Protein AF-A0A7V3VWV0-F1 (afdb_monomer)

Foldseek 3Di:
DDDPLRVLLVVCLVPVPPVVSLLVNLVVCVVVVNCLSLLLVLLSVLVDPDDDPVVVVVSVVVNVVSCVVCVCVLLPLVVPFPQWDFDDHSSATAEIERDDDPPDGPLVSVLVSQQPRSRCSQHAYYEYQEPNPNLVSCLPGNNLQNHAYYYYHDDDPDADDPVRAYEDACNLVSVLSRLQHAEYAYSHEDYDVLSSLQRLSLLNHAYDAHEAYDDPDQEDVLLSNLAHLSCLNHAADHYHHHPPDHHFHELVSLLSNLQRPRPPNHAHDAREQYCNELVSLVSNLVSCSLQRHQYYHYANHNYDPNSVVSLVPRPSVVNHVDDHHPND

pLDDT: mean 91.45, std 8.85, range [50.25, 98.88]

Secondary structure (DSSP, 8-state):
---HHHHHHHHHHH-TT-HHHHHHHHHHHHHTT-HHHHHHHHHHHHHSS---HHHHHHHHHHHHHHHHHHHHHHHGGGGGSTTEEEEEETTEEEEEEE---SSPPPHHHHHHHHHH-GGGGG--EEEES--TTHHHHHTT-TTGGG--EEEESPPPSSS--GGGPEE-TTHHHHHHT-TT--EEEEEEESS-HHHHHH-TTGGG--EEEEES---S-SS--HHHHHH-GGGGG--EEEEEPPTTSS--B-HHHHHHHHH-SS-TT--EEEE-SB--HHHHHHHHHHHTGGGT-SEEE-TTS---HHHHHHHHT-GGGGG-SEEE-TT-

Sequence (328 aa):
MLSLRDALESALIEDPDNLATHYAYADYLQEQGDPRGEFIQLQLALEGPQRSEAEKRKLQVRAEELLREHEREWLGTLADIPCLEYRFVRGWLDTLLVRDSADKVPCADLRLALGSAQAARLLRKLVLENDDGLVEALLDSPFLHNLRVFQLGRPMNGFYDPSQVVESPDLVELIAQLPRIEELRLFAADYNATHLFALPNLSSLRVLQIYYWTEYLTEYPLEVLADNPALGNLTHLFLHPPPFIGPGIGLAGVRAIVTSRHLRRLTHLQLHRSDLGDVGCTEIVTSGILKRLQVLDLRYGEITDTGACILADCPDLRRLELLDIERN

Nearest PDB structures (foldseek):
  4k17-assembly2_B  TM=4.707E-01  e=5.504E-02  Mus musculus
  4k17-assembly1_A  TM=3.375E-01  e=5.191E-02  Mus musculus

Radius of gyration: 22.75 Å; Cα contacts (8 Å, |Δi|>4): 645; chains: 1; bounding box: 52×42×73 Å

Mean predicted aligned error: 5.16 Å

Structure (mmCIF, N/CA/C/O backbone):
data_AF-A0A7V3VWV0-F1
#
_entry.id   AF-A0A7V3VWV0-F1
#
loop_
_atom_site.group_PDB
_atom_site.id
_atom_site.type_symbol
_atom_site.label_atom_id
_atom_site.label_alt_id
_atom_site.label_comp_id
_atom_site.label_asym_id
_atom_site.label_entity_id
_atom_site.label_seq_id
_atom_site.pdbx_PDB_ins_code
_atom_site.Cartn_x
_atom_site.Cartn_y
_atom_site.Cartn_z
_atom_site.occupancy
_atom_site.B_iso_or_equiv
_atom_site.auth_seq_id
_atom_site.auth_comp_id
_atom_site.auth_asym_id
_atom_site.auth_atom_id
_atom_site.pdbx_PDB_model_num
ATOM 1 N N . MET A 1 1 ? 1.054 -3.506 39.707 1.00 50.25 1 MET A N 1
ATOM 2 C CA . MET A 1 1 ? 0.431 -4.598 38.930 1.00 50.25 1 MET A CA 1
ATOM 3 C C . MET A 1 1 ? -0.229 -3.944 37.733 1.00 50.25 1 MET A C 1
ATOM 5 O O . MET A 1 1 ? -0.902 -2.947 37.959 1.00 50.25 1 MET A O 1
ATOM 9 N N . LEU A 1 2 ? 0.014 -4.422 36.509 1.00 69.62 2 LEU A N 1
ATOM 10 C CA . LEU A 1 2 ? -0.766 -3.974 35.348 1.00 69.62 2 LEU A CA 1
ATOM 11 C C . LEU A 1 2 ? -2.238 -4.345 35.565 1.00 69.62 2 LEU A C 1
ATOM 13 O O . LEU A 1 2 ? -2.517 -5.398 36.147 1.00 69.62 2 LEU A O 1
ATOM 17 N N . SER A 1 3 ? -3.164 -3.481 35.149 1.00 91.75 3 SER A N 1
ATOM 18 C CA . SER A 1 3 ? -4.589 -3.817 35.181 1.00 91.75 3 SER A CA 1
ATOM 19 C C . SER A 1 3 ? -4.903 -4.902 34.140 1.00 91.75 3 SER A C 1
ATOM 21 O O . SER A 1 3 ? -4.135 -5.108 33.198 1.00 91.75 3 SER A O 1
ATOM 23 N N . LEU A 1 4 ? -6.037 -5.603 34.283 1.00 92.75 4 LEU A N 1
ATOM 24 C CA . LEU A 1 4 ? -6.482 -6.570 33.267 1.00 92.75 4 LEU A CA 1
ATOM 25 C C . LEU A 1 4 ? -6.655 -5.896 31.895 1.00 92.75 4 LEU A C 1
ATOM 27 O O . LEU A 1 4 ? -6.284 -6.479 30.879 1.00 92.75 4 LEU A O 1
ATOM 31 N N . ARG A 1 5 ? -7.136 -4.644 31.882 1.00 92.94 5 ARG A N 1
ATOM 32 C CA . ARG A 1 5 ? -7.216 -3.811 30.679 1.00 92.94 5 ARG A CA 1
ATOM 33 C C . ARG A 1 5 ? -5.854 -3.670 30.011 1.00 92.94 5 ARG A C 1
ATOM 35 O O . ARG A 1 5 ? -5.729 -3.989 28.835 1.00 92.94 5 ARG A O 1
ATOM 42 N N . ASP A 1 6 ? -4.835 -3.256 30.762 1.00 91.00 6 ASP A N 1
ATOM 43 C CA . ASP A 1 6 ? -3.498 -3.047 30.200 1.00 91.00 6 ASP A CA 1
ATOM 44 C C . ASP A 1 6 ? -2.898 -4.354 29.668 1.00 91.00 6 ASP A C 1
ATOM 46 O O . ASP A 1 6 ? -2.201 -4.343 28.656 1.00 91.00 6 ASP A O 1
ATOM 50 N N . ALA A 1 7 ? -3.179 -5.489 30.317 1.00 94.12 7 ALA A N 1
ATOM 51 C CA . ALA A 1 7 ? -2.716 -6.796 29.859 1.00 94.12 7 ALA A CA 1
ATOM 52 C C . ALA A 1 7 ? -3.366 -7.205 28.525 1.00 94.12 7 ALA A C 1
ATOM 54 O O . ALA A 1 7 ? -2.667 -7.663 27.622 1.00 94.12 7 ALA A O 1
ATOM 55 N N . LEU A 1 8 ? -4.680 -6.998 28.379 1.00 94.81 8 LEU A N 1
ATOM 56 C CA . LEU A 1 8 ? -5.408 -7.271 27.136 1.00 94.81 8 LEU A CA 1
ATOM 57 C C . LEU A 1 8 ? -4.972 -6.334 26.005 1.00 94.81 8 LEU A C 1
ATOM 59 O O . LEU A 1 8 ? -4.713 -6.795 24.897 1.00 94.81 8 LEU A O 1
ATOM 63 N N . GLU A 1 9 ? -4.827 -5.037 26.283 1.00 92.81 9 GLU A N 1
ATOM 64 C CA . GLU A 1 9 ? -4.325 -4.070 25.301 1.00 92.81 9 GLU A CA 1
ATOM 65 C C . GLU A 1 9 ? -2.888 -4.394 24.873 1.00 92.81 9 GLU A C 1
ATOM 67 O O . GLU A 1 9 ? -2.577 -4.331 23.687 1.00 92.81 9 GLU A O 1
ATOM 72 N N . SER A 1 10 ? -2.023 -4.810 25.803 1.00 91.81 10 SER A N 1
ATOM 73 C CA . SER A 1 10 ? -0.653 -5.232 25.474 1.00 91.81 10 SER A CA 1
ATOM 74 C C . SER A 1 10 ? -0.640 -6.463 24.562 1.00 91.81 10 SER A C 1
ATOM 76 O O . SER A 1 10 ? 0.100 -6.486 23.581 1.00 91.81 10 SER A O 1
ATOM 78 N N . ALA A 1 11 ? -1.500 -7.451 24.833 1.00 94.19 11 ALA A N 1
ATOM 79 C CA . ALA A 1 11 ? -1.647 -8.633 23.983 1.00 94.19 11 ALA A CA 1
ATOM 80 C C . ALA A 1 11 ? -2.180 -8.285 22.580 1.00 94.19 11 ALA A C 1
ATOM 82 O O . ALA A 1 11 ? -1.746 -8.872 21.590 1.00 94.19 11 ALA A O 1
ATOM 83 N N . LEU A 1 12 ? -3.093 -7.310 22.481 1.00 94.12 12 LEU A N 1
ATOM 84 C CA . LEU A 1 12 ? -3.589 -6.802 21.199 1.00 94.12 12 LEU A CA 1
ATOM 85 C C . LEU A 1 12 ? -2.507 -6.079 20.396 1.00 94.12 12 LEU A C 1
ATOM 87 O O . LEU A 1 12 ? -2.512 -6.164 19.176 1.00 94.12 12 LEU A O 1
ATOM 91 N N . ILE A 1 13 ? -1.597 -5.359 21.051 1.00 90.94 13 ILE A N 1
ATOM 92 C CA . ILE A 1 13 ? -0.477 -4.681 20.383 1.00 90.94 13 ILE A CA 1
ATOM 93 C C . ILE A 1 13 ? 0.532 -5.708 19.849 1.00 90.94 13 ILE A C 1
ATOM 95 O O . ILE A 1 13 ? 1.026 -5.571 18.730 1.00 90.94 13 ILE A O 1
ATOM 99 N N . GLU A 1 14 ? 0.810 -6.761 20.621 1.00 91.38 14 GLU A N 1
ATOM 100 C CA . GLU A 1 14 ? 1.728 -7.835 20.225 1.00 91.38 14 GLU A CA 1
ATOM 101 C C . GLU A 1 14 ? 1.213 -8.618 19.002 1.00 91.38 14 GLU A C 1
ATOM 103 O O . GLU A 1 14 ? 1.945 -8.812 18.019 1.00 91.38 14 GLU A O 1
ATOM 108 N N . ASP A 1 15 ? -0.070 -8.995 19.027 1.00 92.19 15 ASP A N 1
ATOM 109 C CA . ASP A 1 15 ? -0.751 -9.691 17.933 1.00 92.19 15 ASP A CA 1
ATOM 110 C C . ASP A 1 15 ? -2.109 -9.043 17.581 1.00 92.19 15 ASP A C 1
ATOM 112 O O . ASP A 1 15 ? -3.175 -9.514 17.999 1.00 92.19 15 ASP A O 1
ATOM 116 N N . PRO A 1 16 ? -2.097 -7.975 16.757 1.00 91.94 16 PRO A N 1
ATOM 117 C CA . PRO A 1 16 ? -3.305 -7.236 16.385 1.00 91.94 16 PRO A CA 1
ATOM 118 C C . PRO A 1 16 ? -4.308 -8.044 15.558 1.00 91.94 16 PRO A C 1
ATOM 120 O O . PRO A 1 16 ? -5.455 -7.615 15.402 1.00 91.94 16 PRO A O 1
ATOM 123 N N . ASP A 1 17 ? -3.891 -9.176 14.986 1.00 91.88 17 ASP A N 1
ATOM 124 C CA . ASP A 1 17 ? -4.731 -10.050 14.167 1.00 91.88 17 ASP A CA 1
ATOM 125 C C . ASP A 1 17 ? -5.419 -11.157 14.983 1.00 91.88 17 ASP A C 1
ATOM 127 O O . ASP A 1 17 ? -6.319 -11.825 14.464 1.00 91.88 17 ASP A O 1
ATOM 131 N N . ASN A 1 18 ? -5.085 -11.308 16.270 1.00 94.94 18 ASN A N 1
ATOM 132 C CA . ASN A 1 18 ? -5.683 -12.309 17.147 1.00 94.94 18 ASN A CA 1
ATOM 133 C C . ASN A 1 18 ? -7.140 -11.982 17.503 1.00 94.94 18 ASN A C 1
ATOM 135 O O . ASN A 1 18 ? -7.435 -11.272 18.467 1.00 94.94 18 ASN A O 1
ATOM 139 N N . LEU A 1 19 ? -8.074 -12.557 16.742 1.00 95.19 19 LEU A N 1
ATOM 140 C CA . LEU A 1 19 ? -9.511 -12.376 16.959 1.00 95.19 19 LEU A CA 1
ATOM 141 C C . LEU A 1 19 ? -9.958 -12.764 18.372 1.00 95.19 19 LEU A C 1
ATOM 143 O O . LEU A 1 19 ? -10.827 -12.099 18.927 1.00 95.19 19 LEU A O 1
ATOM 147 N N . ALA A 1 20 ? -9.375 -13.810 18.967 1.00 95.94 20 ALA A N 1
ATOM 148 C CA . ALA A 1 20 ? -9.757 -14.252 20.305 1.00 95.94 20 ALA A CA 1
ATOM 149 C C . ALA A 1 20 ? -9.431 -13.186 21.360 1.00 95.94 20 ALA A C 1
ATOM 151 O O . ALA A 1 20 ? -10.249 -12.941 22.244 1.00 95.94 20 ALA A O 1
ATOM 152 N N . THR A 1 21 ? -8.291 -12.501 21.230 1.00 96.75 21 THR A N 1
ATOM 153 C CA . THR A 1 21 ? -7.930 -11.380 22.109 1.00 96.75 21 THR A CA 1
ATOM 154 C C . THR A 1 21 ? -8.890 -10.202 21.937 1.00 96.75 21 THR A C 1
ATOM 156 O O . THR A 1 21 ? -9.293 -9.602 22.932 1.00 96.75 21 THR A O 1
ATOM 159 N N . HIS A 1 22 ? -9.317 -9.897 20.704 1.00 96.88 22 HIS A N 1
ATOM 160 C CA . HIS A 1 22 ? -10.324 -8.853 20.458 1.00 96.88 22 HIS A CA 1
ATOM 161 C C . HIS A 1 22 ? -11.672 -9.194 21.103 1.00 96.88 22 HIS A C 1
ATOM 163 O O . HIS A 1 22 ? -12.254 -8.329 21.752 1.00 96.88 22 HIS A O 1
ATOM 169 N N . TYR A 1 23 ? -12.139 -10.444 20.992 1.00 97.31 23 TYR A N 1
ATOM 170 C CA . TYR A 1 23 ? -13.353 -10.905 21.680 1.00 97.31 23 TYR A CA 1
ATOM 171 C C . TYR A 1 23 ? -13.225 -10.782 23.205 1.00 97.31 23 TYR A C 1
ATOM 173 O O . TYR A 1 23 ? -14.093 -10.191 23.840 1.00 97.31 23 TYR A O 1
ATOM 181 N N . ALA A 1 24 ? -12.117 -11.255 23.787 1.00 97.75 24 ALA A N 1
ATOM 182 C CA . ALA A 1 24 ? -11.891 -11.170 25.233 1.00 97.75 24 ALA A CA 1
ATOM 183 C C . ALA A 1 24 ? -11.842 -9.715 25.736 1.00 97.75 24 ALA A C 1
ATOM 185 O O . ALA A 1 24 ? -12.380 -9.404 26.798 1.00 97.75 24 ALA A O 1
ATOM 186 N N . TYR A 1 25 ? -11.217 -8.814 24.973 1.00 97.44 25 TYR A N 1
ATOM 187 C CA . TYR A 1 25 ? -11.195 -7.389 25.296 1.00 97.44 25 TYR A CA 1
ATOM 188 C C . TYR A 1 25 ? -12.587 -6.760 25.204 1.00 97.44 25 TYR A C 1
ATOM 190 O O . TYR A 1 25 ? -12.966 -5.984 26.078 1.00 97.44 25 TYR A O 1
ATOM 198 N N . ALA A 1 26 ? -13.371 -7.132 24.192 1.00 97.75 26 ALA A N 1
ATOM 199 C CA . ALA A 1 26 ? -14.732 -6.646 24.030 1.00 97.75 26 ALA A CA 1
ATOM 200 C C . ALA A 1 26 ? -15.650 -7.074 25.186 1.00 97.75 26 ALA A C 1
ATOM 202 O O . ALA A 1 26 ? -16.375 -6.238 25.724 1.00 97.75 26 ALA A O 1
ATOM 203 N N . ASP A 1 27 ? -15.574 -8.343 25.597 1.00 98.06 27 ASP A N 1
ATOM 204 C CA . ASP A 1 27 ? -16.343 -8.881 26.725 1.00 98.06 27 ASP A CA 1
ATOM 205 C C . ASP A 1 27 ? -15.973 -8.169 28.029 1.00 98.06 27 ASP A C 1
ATOM 207 O O . ASP A 1 27 ? -16.849 -7.692 28.751 1.00 98.06 27 ASP A O 1
ATOM 211 N N . TYR A 1 28 ? -14.671 -7.996 28.282 1.00 97.69 28 TYR A N 1
ATOM 212 C CA . TYR A 1 28 ? -14.185 -7.242 29.434 1.00 97.69 28 TYR A CA 1
ATOM 213 C C . TYR A 1 28 ? -14.738 -5.809 29.463 1.00 97.69 28 TYR A C 1
ATOM 215 O O . TYR A 1 28 ? -15.222 -5.358 30.500 1.00 97.69 28 TYR A O 1
ATOM 223 N N . LEU A 1 29 ? -14.702 -5.088 28.337 1.00 97.00 29 LEU A N 1
ATOM 224 C CA . LEU A 1 29 ? -15.228 -3.723 28.258 1.00 97.00 29 LEU A CA 1
ATOM 225 C C . LEU A 1 29 ? -16.739 -3.670 28.528 1.00 97.00 29 LEU A C 1
ATOM 227 O O . LEU A 1 29 ? -17.186 -2.798 29.273 1.00 97.00 29 LEU A O 1
ATOM 231 N N . GLN A 1 30 ? -17.516 -4.628 28.012 1.00 96.62 30 GLN A N 1
ATOM 232 C CA . GLN A 1 30 ? -18.953 -4.706 28.300 1.00 96.62 30 GLN A CA 1
ATOM 233 C C . GLN A 1 30 ? -19.239 -4.961 29.783 1.00 96.62 30 GLN A C 1
ATOM 235 O O . GLN A 1 30 ? -20.138 -4.334 30.341 1.00 96.62 30 GLN A O 1
ATOM 240 N N . GLU A 1 31 ? -18.460 -5.820 30.448 1.00 96.94 31 GLU A N 1
ATOM 241 C CA . GLU A 1 31 ? -18.577 -6.044 31.896 1.00 96.94 31 GLU A CA 1
ATOM 242 C C . GLU A 1 31 ? -18.297 -4.772 32.711 1.00 96.94 31 GLU A C 1
ATOM 244 O O . GLU A 1 31 ? -18.873 -4.587 33.784 1.00 96.94 31 GLU A O 1
ATOM 249 N N . GLN A 1 32 ? -17.442 -3.878 32.201 1.00 96.44 32 GLN A N 1
ATOM 250 C CA . GLN A 1 32 ? -17.182 -2.565 32.803 1.00 96.44 32 GLN A CA 1
ATOM 251 C C . GLN A 1 32 ? -18.212 -1.492 32.404 1.00 96.44 32 GLN A C 1
ATOM 253 O O . GLN A 1 32 ? -18.132 -0.364 32.890 1.00 96.44 32 GLN A O 1
ATOM 258 N N . GLY A 1 33 ? -19.177 -1.820 31.539 1.00 96.25 33 GLY A N 1
ATOM 259 C CA . GLY A 1 33 ? -20.153 -0.869 31.005 1.00 96.25 33 GLY A CA 1
ATOM 260 C C . GLY A 1 33 ? -19.582 0.100 29.965 1.00 96.25 33 GLY A C 1
ATOM 261 O O . GLY A 1 33 ? -20.196 1.135 29.713 1.00 96.25 33 GLY A O 1
ATOM 262 N N . ASP A 1 34 ? -18.425 -0.208 29.372 1.00 96.56 34 ASP A N 1
ATOM 263 C CA . ASP A 1 34 ? -17.818 0.592 28.308 1.00 96.56 34 ASP A CA 1
ATOM 264 C C . ASP A 1 34 ? -18.464 0.236 26.946 1.00 96.56 34 ASP A C 1
ATOM 266 O O . ASP A 1 34 ? -18.366 -0.914 26.489 1.00 96.56 34 ASP A O 1
ATOM 270 N N . PRO A 1 35 ? -19.112 1.200 26.261 1.00 97.38 35 PRO A N 1
ATOM 271 C CA . PRO A 1 35 ? -19.817 0.973 24.996 1.00 97.38 35 PRO A CA 1
ATOM 272 C C . PRO A 1 35 ? -18.893 0.519 23.859 1.00 97.38 35 PRO A C 1
ATOM 274 O O . PRO A 1 35 ? -19.351 -0.100 22.892 1.00 97.38 35 PRO A O 1
ATOM 277 N N . ARG A 1 36 ? -17.578 0.750 23.973 1.00 96.56 36 ARG A N 1
ATOM 278 C CA . ARG A 1 36 ? -16.591 0.261 23.007 1.00 96.56 36 ARG A CA 1
ATOM 279 C C . ARG A 1 36 ? -16.577 -1.268 22.943 1.00 96.56 36 ARG A C 1
ATOM 281 O O . ARG A 1 36 ? -16.307 -1.820 21.881 1.00 96.56 36 ARG A O 1
ATOM 288 N N . GLY A 1 37 ? -16.939 -1.963 24.024 1.00 97.50 37 GLY A N 1
ATOM 289 C CA . GLY A 1 37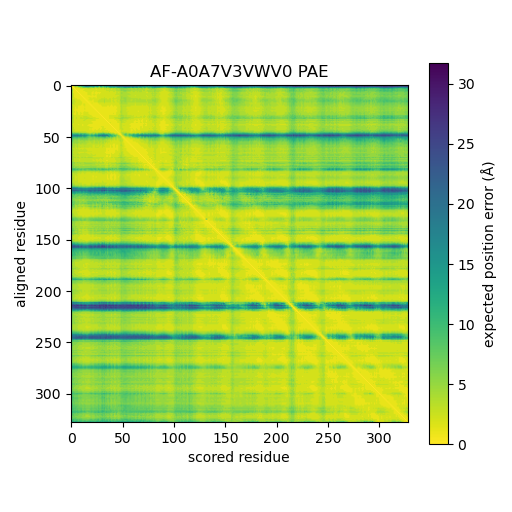 ? -17.085 -3.420 24.022 1.00 97.50 37 GLY A CA 1
ATOM 290 C C . GLY A 1 37 ? -18.204 -3.920 23.099 1.00 97.50 37 GLY A C 1
ATOM 291 O O . GLY A 1 37 ? -18.016 -4.895 22.370 1.00 97.50 37 GLY A O 1
ATOM 292 N N . GLU A 1 38 ? -19.362 -3.248 23.066 1.00 98.12 38 GLU A N 1
ATOM 293 C CA . GLU A 1 38 ? -20.433 -3.554 22.098 1.00 98.12 38 GLU A CA 1
ATOM 294 C C . GLU A 1 38 ? -19.949 -3.270 20.671 1.00 98.12 38 GLU A C 1
ATOM 296 O O . GLU A 1 38 ? -20.092 -4.105 19.776 1.00 98.12 38 GLU A O 1
ATOM 301 N N . PHE A 1 39 ? -19.297 -2.124 20.474 1.00 98.12 39 PHE A N 1
ATOM 302 C CA . PHE A 1 39 ? -18.780 -1.709 19.175 1.00 98.12 39 PHE A CA 1
ATOM 303 C C . PHE A 1 39 ? -17.787 -2.720 18.575 1.00 98.12 39 PHE A C 1
ATOM 305 O O . PHE A 1 39 ? -17.911 -3.083 17.403 1.00 98.12 39 PHE A O 1
ATOM 312 N N . ILE A 1 40 ? -16.853 -3.245 19.377 1.00 97.25 40 ILE A N 1
ATOM 313 C CA . ILE A 1 40 ? -15.903 -4.278 18.937 1.00 97.25 40 ILE A CA 1
ATOM 314 C C . ILE A 1 40 ? -16.640 -5.556 18.520 1.00 97.25 40 ILE A C 1
ATOM 316 O O . ILE A 1 40 ? -16.385 -6.070 17.430 1.00 97.25 40 ILE A O 1
ATOM 320 N N . GLN A 1 41 ? -17.575 -6.050 19.341 1.00 97.06 41 GLN A N 1
ATOM 321 C CA . GLN A 1 41 ? -18.359 -7.254 19.032 1.00 97.06 41 GLN A CA 1
ATOM 322 C C . GLN A 1 41 ? -19.144 -7.107 17.720 1.00 97.06 41 GLN A C 1
ATOM 324 O O . GLN A 1 41 ? -19.170 -8.032 16.907 1.00 97.06 41 GLN A O 1
ATOM 329 N N . LEU A 1 42 ? -19.748 -5.939 17.471 1.00 96.88 42 LEU A N 1
ATOM 330 C CA . LEU A 1 42 ? -20.470 -5.659 16.224 1.00 96.88 42 LEU A CA 1
ATOM 331 C C . LEU A 1 42 ? -19.541 -5.699 15.005 1.00 96.88 42 LEU A C 1
ATOM 333 O O . LEU A 1 42 ? -19.899 -6.277 13.978 1.00 96.88 42 LEU A O 1
ATOM 337 N N . GLN A 1 43 ? -18.343 -5.123 15.111 1.00 96.06 43 GLN A N 1
ATOM 338 C CA . GLN A 1 43 ? -17.369 -5.131 14.018 1.00 96.06 43 GLN A CA 1
ATOM 339 C C . GLN A 1 43 ? -16.790 -6.532 13.767 1.00 96.06 43 GLN A C 1
ATOM 341 O O . GLN A 1 43 ? -16.732 -6.963 12.617 1.00 96.06 43 GLN A O 1
ATOM 346 N N . LEU A 1 44 ? -16.466 -7.290 14.819 1.00 95.38 44 LEU A N 1
ATOM 347 C CA . LEU A 1 44 ? -16.058 -8.697 14.701 1.00 95.38 44 LEU A CA 1
ATOM 348 C C . LEU A 1 44 ? -17.171 -9.561 14.094 1.00 95.38 44 LEU A C 1
ATOM 350 O O . LEU A 1 44 ? -16.918 -10.423 13.250 1.00 95.38 44 LEU A O 1
ATOM 354 N N . ALA A 1 45 ? -18.424 -9.299 14.471 1.00 93.56 45 ALA A N 1
ATOM 355 C CA . ALA A 1 45 ? -19.574 -9.930 13.853 1.00 93.56 45 ALA A CA 1
ATOM 356 C C . ALA A 1 45 ? -19.630 -9.606 12.353 1.00 93.56 45 ALA A C 1
ATOM 358 O O . ALA A 1 45 ? -19.780 -10.524 11.557 1.00 93.56 45 ALA A O 1
ATOM 359 N N . LEU A 1 46 ? -19.450 -8.356 11.929 1.00 92.75 46 LEU A N 1
ATOM 360 C CA . LEU A 1 46 ? -19.447 -7.994 10.504 1.00 92.75 46 LEU A CA 1
ATOM 361 C C . LEU A 1 46 ? -18.352 -8.704 9.682 1.00 92.75 46 LEU A C 1
ATOM 363 O O . LEU A 1 46 ? -18.565 -8.952 8.495 1.00 92.75 46 LEU A O 1
ATOM 367 N N . GLU A 1 47 ? -17.225 -9.071 10.298 1.00 90.44 47 GLU A N 1
ATOM 368 C CA . GLU A 1 47 ? -16.135 -9.829 9.659 1.00 90.44 47 GLU A CA 1
ATOM 369 C C . GLU A 1 47 ? -16.412 -11.342 9.546 1.00 90.44 47 GLU A C 1
ATOM 371 O O . GLU A 1 47 ? -15.834 -12.024 8.697 1.00 90.44 47 GLU A O 1
ATOM 376 N N . GLY A 1 48 ? -17.291 -11.890 10.391 1.00 82.44 48 GLY A N 1
ATOM 377 C CA . GLY A 1 48 ? -17.581 -13.325 10.439 1.00 82.44 48 GLY A CA 1
ATOM 378 C C . GLY A 1 48 ? -18.351 -13.855 9.213 1.00 82.44 48 GLY A C 1
ATOM 379 O O . GLY A 1 48 ? -19.165 -13.137 8.624 1.00 82.44 48 GLY A O 1
ATOM 380 N N . PRO A 1 49 ? -18.159 -15.133 8.829 1.00 79.56 49 PRO A N 1
ATOM 381 C CA . PRO A 1 49 ? -18.838 -15.721 7.678 1.00 79.56 49 PRO A CA 1
ATOM 382 C C . PRO A 1 49 ? -20.358 -15.854 7.896 1.00 79.56 49 PRO A C 1
ATOM 384 O O . PRO A 1 49 ? -20.829 -16.009 9.017 1.00 79.56 49 PRO A O 1
ATOM 387 N N . GLN A 1 50 ? -21.112 -15.859 6.789 1.00 66.50 50 GLN A N 1
ATOM 388 C CA . GLN A 1 50 ? -22.542 -16.204 6.713 1.00 66.50 50 GLN A CA 1
ATOM 389 C C . GLN A 1 50 ? -23.503 -15.370 7.580 1.00 66.50 50 GLN A C 1
ATOM 391 O O . GLN A 1 50 ? -24.096 -15.859 8.538 1.00 66.50 50 GLN A O 1
ATOM 396 N N . ARG A 1 51 ? -23.758 -14.125 7.168 1.00 81.81 51 ARG A N 1
ATOM 397 C CA . ARG A 1 51 ? -24.941 -13.365 7.603 1.00 81.81 51 ARG A CA 1
ATOM 398 C C . ARG A 1 51 ? -25.743 -12.893 6.409 1.00 81.81 51 ARG A C 1
ATOM 400 O O . ARG A 1 51 ? -25.171 -12.578 5.362 1.00 81.81 51 ARG A O 1
ATOM 407 N N . SER A 1 52 ? -27.056 -12.822 6.579 1.00 87.88 52 SER A N 1
ATOM 408 C CA . SER A 1 52 ? -27.923 -12.190 5.592 1.00 87.88 52 SER A CA 1
ATOM 409 C C . SER A 1 52 ? -27.586 -10.700 5.466 1.00 87.88 52 SER A C 1
ATOM 411 O O . SER A 1 52 ? -27.156 -10.054 6.425 1.00 87.88 52 SER A O 1
ATOM 413 N N . GLU A 1 53 ? -27.818 -10.117 4.291 1.00 88.75 53 GLU A N 1
ATOM 414 C CA . GLU A 1 53 ? -27.606 -8.678 4.070 1.00 88.75 53 GLU A CA 1
ATOM 415 C C . GLU A 1 53 ? -28.446 -7.806 5.020 1.00 88.75 53 GLU A C 1
ATOM 417 O O . GLU A 1 53 ? -28.027 -6.719 5.412 1.00 88.75 53 GLU A O 1
ATOM 422 N N . ALA A 1 54 ? -29.613 -8.297 5.449 1.00 91.25 54 ALA A N 1
ATOM 423 C CA . ALA A 1 54 ? -30.448 -7.620 6.435 1.00 91.25 54 ALA A CA 1
ATOM 424 C C . ALA A 1 54 ? -29.789 -7.574 7.826 1.00 91.25 54 ALA A C 1
ATOM 426 O O . ALA A 1 54 ? -29.841 -6.542 8.492 1.00 91.25 54 ALA A O 1
ATOM 427 N N . GLU A 1 55 ? -29.152 -8.662 8.266 1.00 91.81 55 GLU A N 1
ATOM 428 C CA . GLU A 1 55 ? -28.425 -8.699 9.542 1.00 91.81 55 GLU A CA 1
ATOM 429 C C . GLU A 1 55 ? -27.177 -7.823 9.505 1.00 91.81 55 GLU A C 1
ATOM 431 O O . GLU A 1 55 ? -26.957 -7.057 10.439 1.00 91.81 55 GLU A O 1
ATOM 436 N N . LYS A 1 56 ? -26.403 -7.865 8.411 1.00 92.56 56 LYS A N 1
ATOM 437 C CA . LYS A 1 56 ? -25.238 -6.983 8.238 1.00 92.56 56 LYS A CA 1
ATOM 438 C C . LYS A 1 56 ? -25.631 -5.513 8.342 1.00 92.56 56 LYS A C 1
ATOM 440 O O . LYS A 1 56 ? -25.008 -4.774 9.094 1.00 92.56 56 LYS A O 1
ATOM 445 N N . ARG A 1 57 ? -26.710 -5.104 7.662 1.00 94.00 57 ARG A N 1
ATOM 446 C CA . ARG A 1 57 ? -27.230 -3.730 7.750 1.00 94.00 57 ARG A CA 1
ATOM 447 C C . ARG A 1 57 ? -27.610 -3.346 9.177 1.00 94.00 57 ARG A C 1
ATOM 449 O O . ARG A 1 57 ? -27.282 -2.247 9.596 1.00 94.00 57 ARG A O 1
ATOM 456 N N . LYS A 1 58 ? -28.261 -4.234 9.936 1.00 95.38 58 LYS A N 1
ATOM 457 C CA . LYS A 1 58 ? -28.606 -3.962 11.344 1.00 95.38 58 LYS A CA 1
ATOM 458 C C . LYS A 1 58 ? -27.365 -3.762 12.215 1.00 95.38 58 LYS A C 1
ATOM 460 O O . LYS A 1 58 ? -27.318 -2.801 12.974 1.00 95.38 58 LYS A O 1
ATOM 465 N N . LEU A 1 59 ? -26.374 -4.648 12.089 1.00 95.25 59 LEU A N 1
ATOM 466 C CA . LEU A 1 59 ? -25.111 -4.543 12.827 1.00 95.25 59 LEU A CA 1
ATOM 467 C C . LEU A 1 59 ? -24.365 -3.253 12.469 1.00 95.25 59 LEU A C 1
ATOM 469 O O . LEU A 1 59 ? -23.862 -2.570 13.354 1.00 95.25 59 LEU A O 1
ATOM 473 N N . GLN A 1 60 ? -24.335 -2.908 11.180 1.00 95.19 60 GLN A N 1
ATOM 474 C CA . GLN A 1 60 ? -23.676 -1.706 10.689 1.00 95.19 60 GLN A CA 1
ATOM 475 C C . GLN A 1 60 ? -24.354 -0.429 11.192 1.00 95.19 60 GLN A C 1
ATOM 477 O O . GLN A 1 60 ? -23.665 0.434 11.722 1.00 95.19 60 GLN A O 1
ATOM 482 N N . VAL A 1 61 ? -25.687 -0.342 11.116 1.00 97.31 61 VAL A N 1
ATOM 483 C CA . VAL A 1 61 ? -26.441 0.801 11.660 1.00 97.31 61 VAL A CA 1
ATOM 484 C C . VAL A 1 61 ? -26.149 0.977 13.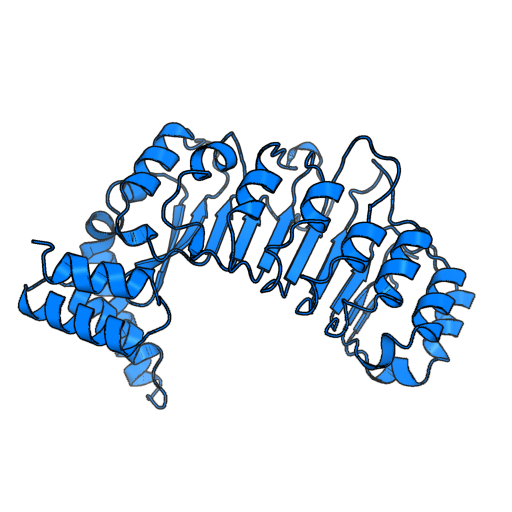149 1.00 97.31 61 VAL A C 1
ATOM 486 O O . VAL A 1 61 ? -25.844 2.083 13.581 1.00 97.31 61 VAL A O 1
ATOM 489 N N . ARG A 1 62 ? -26.160 -0.110 13.932 1.00 97.56 62 ARG A N 1
ATOM 490 C CA . ARG A 1 62 ? -25.857 -0.031 15.366 1.00 97.56 62 ARG A CA 1
ATOM 491 C C . ARG A 1 62 ? -24.412 0.407 15.640 1.00 97.56 62 ARG A C 1
ATOM 493 O O . ARG A 1 62 ? -24.173 1.190 16.553 1.00 97.56 62 ARG A O 1
ATOM 500 N N . ALA A 1 63 ? -23.449 -0.072 14.853 1.00 97.06 63 ALA A N 1
ATOM 501 C CA . ALA A 1 63 ? -22.053 0.339 14.980 1.00 97.06 63 ALA A CA 1
ATOM 502 C C . ALA A 1 63 ? -21.855 1.824 14.620 1.00 97.06 63 ALA A C 1
ATOM 504 O O . ALA A 1 63 ? -21.107 2.519 15.301 1.00 97.06 63 ALA A O 1
ATOM 505 N N . GLU A 1 64 ? -22.541 2.320 13.588 1.00 96.69 64 GLU A N 1
ATOM 506 C CA . GLU A 1 64 ? -22.532 3.734 13.189 1.00 96.69 64 GLU A CA 1
ATOM 507 C C . GLU A 1 64 ? -23.193 4.633 14.246 1.00 96.69 64 GLU A C 1
ATOM 509 O O . GLU A 1 64 ? -22.702 5.729 14.516 1.00 96.69 64 GLU A O 1
ATOM 514 N N . GLU A 1 65 ? -24.271 4.170 14.888 1.00 97.88 65 GLU A N 1
ATOM 515 C CA . GLU A 1 65 ? -24.888 4.856 16.028 1.00 97.88 65 GLU A CA 1
ATOM 516 C C . GLU A 1 65 ? -23.911 5.004 17.198 1.00 97.88 65 GLU A C 1
ATOM 518 O O . GLU A 1 65 ? -23.709 6.124 17.664 1.00 97.88 65 GLU A O 1
ATOM 523 N N . LEU A 1 66 ? -23.272 3.905 17.619 1.00 97.81 66 LEU A N 1
ATOM 524 C CA . LEU A 1 66 ? -22.281 3.915 18.699 1.00 97.81 66 LEU A CA 1
ATOM 525 C C . LEU A 1 66 ? -21.089 4.814 18.372 1.00 97.81 66 LEU A C 1
ATOM 527 O O . LEU A 1 66 ? -20.651 5.581 19.225 1.00 97.81 66 LEU A O 1
ATOM 531 N N . LEU A 1 67 ? -20.579 4.745 17.137 1.00 96.19 67 LEU A N 1
ATOM 532 C CA . LEU A 1 67 ? -19.488 5.612 16.711 1.00 96.19 67 LEU A CA 1
ATOM 533 C C . LEU A 1 67 ? -19.910 7.077 16.817 1.00 96.19 67 LEU A C 1
ATOM 535 O O . LEU A 1 67 ? -19.255 7.834 17.511 1.00 96.19 67 LEU A O 1
ATOM 539 N N . ARG A 1 68 ? -21.049 7.470 16.243 1.00 96.56 68 ARG A N 1
ATOM 540 C CA . ARG A 1 68 ? -21.540 8.857 16.310 1.00 96.56 68 ARG A CA 1
ATOM 541 C C . ARG A 1 68 ? -21.724 9.370 17.745 1.00 96.56 68 ARG A C 1
ATOM 543 O O . ARG A 1 68 ? -21.576 10.565 17.983 1.00 96.56 68 ARG A O 1
ATOM 550 N N . GLU A 1 69 ? -22.080 8.497 18.684 1.00 97.50 69 GLU A N 1
ATOM 551 C CA . GLU A 1 69 ? -22.264 8.852 20.096 1.00 97.50 69 GLU A CA 1
ATOM 552 C C . GLU A 1 69 ? -20.933 9.005 20.853 1.00 97.50 69 GLU A C 1
ATOM 554 O O . GLU A 1 69 ? -20.816 9.902 21.690 1.00 97.50 69 GLU A O 1
ATOM 559 N N . HIS A 1 70 ? -19.927 8.182 20.542 1.00 96.06 70 HIS A N 1
ATOM 560 C CA . HIS A 1 70 ? -18.688 8.065 21.327 1.00 96.06 70 HIS A CA 1
ATOM 561 C C . HIS A 1 70 ? -17.403 8.467 20.585 1.00 96.06 70 HIS A C 1
ATOM 563 O O . HIS A 1 70 ? -16.317 8.434 21.156 1.00 96.06 70 HIS A O 1
ATOM 569 N N . GLU A 1 71 ? -17.495 8.887 19.327 1.00 93.25 71 GLU A N 1
ATOM 570 C CA . GLU A 1 71 ? -16.364 9.201 18.447 1.00 93.25 71 GLU A CA 1
ATOM 571 C C . GLU A 1 71 ? -15.374 10.182 19.074 1.00 93.25 71 GLU A C 1
ATOM 573 O O . GLU A 1 71 ? -14.175 9.909 19.119 1.00 93.25 71 GLU A O 1
ATOM 578 N N . ARG A 1 72 ? -15.871 11.296 19.623 1.00 93.06 72 ARG A N 1
ATOM 579 C CA . ARG A 1 72 ? -15.021 12.312 20.260 1.00 93.06 72 ARG A CA 1
ATOM 580 C C . ARG A 1 72 ? -14.268 11.758 21.474 1.00 93.06 72 ARG A C 1
ATOM 582 O O . ARG A 1 72 ? -13.122 12.129 21.701 1.00 93.06 72 ARG A O 1
ATOM 589 N N . GLU A 1 73 ? -14.896 10.870 22.241 1.00 93.06 73 GLU A N 1
ATOM 590 C CA . GLU A 1 73 ? -14.273 10.208 23.390 1.00 93.06 73 GLU A CA 1
ATOM 591 C C . GLU A 1 73 ? -13.198 9.212 22.938 1.00 93.06 73 GLU A C 1
ATOM 593 O O . GLU A 1 73 ? -12.082 9.227 23.457 1.00 93.06 73 GLU A O 1
ATOM 598 N N . TRP A 1 74 ? -13.503 8.376 21.943 1.00 93.19 74 TRP A N 1
ATOM 599 C CA . TRP A 1 74 ? -12.586 7.340 21.464 1.00 93.19 74 TRP A CA 1
ATOM 600 C C . TRP A 1 74 ? -11.389 7.897 20.695 1.00 93.19 74 TRP A C 1
ATOM 602 O O . TRP A 1 74 ? -10.284 7.371 20.826 1.00 93.19 74 TRP A O 1
ATOM 612 N N . LEU A 1 75 ? -11.578 8.959 19.911 1.00 90.81 75 LEU A N 1
ATOM 613 C CA . LEU A 1 75 ? -10.482 9.672 19.250 1.00 90.81 75 LEU A CA 1
ATOM 614 C C . LEU A 1 75 ? -9.637 10.479 20.240 1.00 90.81 75 LEU A C 1
ATOM 616 O O . LEU A 1 75 ? -8.446 10.694 20.001 1.00 90.81 75 LEU A O 1
ATOM 620 N N . GLY A 1 76 ? -10.240 10.935 21.340 1.00 89.81 76 GLY A N 1
ATOM 621 C CA . GLY A 1 76 ? -9.594 11.823 22.296 1.00 89.81 76 GLY A CA 1
ATOM 622 C C . GLY A 1 76 ? -9.122 13.111 21.621 1.00 89.81 76 GLY A C 1
ATOM 623 O O . GLY A 1 76 ? -9.884 13.790 20.939 1.00 89.81 76 GLY A O 1
ATOM 624 N N . THR A 1 77 ? -7.841 13.431 21.784 1.00 88.00 77 THR A N 1
ATOM 625 C CA . THR A 1 77 ? -7.186 14.624 21.219 1.00 88.00 77 THR A CA 1
ATOM 626 C C . THR A 1 77 ? -7.216 14.677 19.691 1.00 88.00 77 THR A C 1
ATOM 628 O O . THR A 1 77 ? -7.196 15.767 19.125 1.00 88.00 77 THR A O 1
ATOM 631 N N . LEU A 1 78 ? -7.327 13.532 19.004 1.00 88.56 78 LEU A N 1
ATOM 632 C CA . LEU A 1 78 ? -7.465 13.505 17.544 1.00 88.56 78 LEU A CA 1
ATOM 633 C C . LEU A 1 78 ? -8.790 14.110 17.066 1.00 88.56 78 LEU A C 1
ATOM 635 O O . LEU A 1 78 ? -8.856 14.576 15.935 1.00 88.56 78 LEU A O 1
ATOM 639 N N . ALA A 1 79 ? -9.830 14.148 17.906 1.00 89.88 79 ALA A N 1
ATOM 640 C CA . ALA A 1 79 ? -11.125 14.719 17.529 1.00 89.88 79 ALA A CA 1
ATOM 641 C C . ALA A 1 79 ? -11.073 16.235 17.276 1.00 89.88 79 ALA A C 1
ATOM 643 O O . ALA A 1 79 ? -12.002 16.788 16.690 1.00 89.88 79 ALA A O 1
ATOM 644 N N . ASP A 1 80 ? -10.019 16.904 17.750 1.00 86.69 80 ASP A N 1
ATOM 645 C CA . ASP A 1 80 ? -9.828 18.348 17.605 1.00 86.69 80 ASP A CA 1
ATOM 646 C C . ASP A 1 80 ? -8.932 18.709 16.410 1.00 86.69 80 ASP A C 1
ATOM 648 O O . ASP A 1 80 ? -8.792 19.886 16.078 1.00 86.69 80 ASP A O 1
ATOM 652 N N . ILE A 1 81 ? -8.343 17.713 15.742 1.00 84.19 81 ILE A N 1
ATOM 653 C CA . ILE A 1 81 ? -7.498 17.933 14.573 1.00 84.19 81 ILE A CA 1
ATOM 654 C C . ILE A 1 81 ? -8.392 18.052 13.325 1.00 84.19 81 ILE A C 1
ATOM 656 O O . ILE A 1 81 ? -9.127 17.112 13.002 1.00 84.19 81 ILE A O 1
ATOM 660 N N . PRO A 1 82 ? -8.357 19.187 12.602 1.00 81.44 82 PRO A N 1
ATOM 661 C CA . PRO A 1 82 ? -9.168 19.371 11.406 1.00 81.44 82 PRO A CA 1
ATOM 662 C C . PRO A 1 82 ? -8.707 18.449 10.271 1.00 81.44 82 PRO A C 1
ATOM 664 O O . PRO A 1 82 ? -7.562 18.004 10.227 1.00 81.44 82 PRO A O 1
ATOM 667 N N . CYS A 1 83 ? -9.607 18.195 9.317 1.00 80.81 83 CYS A N 1
ATOM 668 C CA . CYS A 1 83 ? -9.296 17.488 8.066 1.00 80.81 83 CYS A CA 1
ATOM 669 C C . CYS A 1 83 ? -8.761 16.052 8.237 1.00 80.81 83 CYS A C 1
ATOM 671 O O . CYS A 1 83 ? -8.154 15.501 7.316 1.00 80.81 83 CYS A O 1
ATOM 673 N N . LEU A 1 84 ? -9.027 15.423 9.386 1.00 88.25 84 LEU A N 1
ATOM 674 C CA . LEU A 1 84 ? -8.790 13.999 9.577 1.00 88.25 84 LEU A CA 1
ATOM 675 C C . LEU A 1 84 ? -9.933 13.172 8.998 1.00 88.25 84 LEU A C 1
ATOM 677 O O . LEU A 1 84 ? -11.094 13.323 9.376 1.00 88.25 84 LEU A O 1
ATOM 681 N N . GLU A 1 85 ? -9.576 12.229 8.135 1.00 93.06 85 GLU A N 1
ATOM 682 C CA . GLU A 1 85 ? -10.435 11.104 7.789 1.00 93.06 85 GLU A CA 1
ATOM 683 C C . GLU A 1 85 ? -9.919 9.858 8.494 1.00 93.06 85 GLU A C 1
ATOM 685 O O . GLU A 1 85 ? -8.714 9.628 8.594 1.00 93.06 85 GLU A O 1
ATOM 690 N N . TYR A 1 86 ? -10.824 9.020 8.981 1.00 95.31 86 TYR A N 1
ATOM 691 C CA . TYR A 1 86 ? -10.432 7.822 9.701 1.00 95.31 86 TYR A CA 1
ATOM 692 C C . TYR A 1 86 ? -11.444 6.701 9.562 1.00 95.31 86 TYR A C 1
ATOM 694 O O . TYR A 1 86 ? -12.586 6.880 9.139 1.00 95.31 86 TYR A O 1
ATOM 702 N N . ARG A 1 87 ? -10.999 5.510 9.951 1.00 95.94 87 ARG A N 1
ATOM 703 C CA . ARG A 1 87 ? -11.845 4.332 10.065 1.00 95.94 87 ARG A CA 1
ATOM 704 C C . ARG A 1 87 ? -11.483 3.557 11.316 1.00 95.94 87 ARG A C 1
ATOM 706 O O . ARG A 1 87 ? -10.310 3.270 11.558 1.00 95.94 87 ARG A O 1
ATOM 713 N N . PHE A 1 88 ? -12.514 3.156 12.051 1.00 95.81 88 PHE A N 1
ATOM 714 C CA . PHE A 1 88 ? -12.378 2.198 13.135 1.00 95.81 88 PHE A CA 1
ATOM 715 C C . PHE A 1 88 ? -12.555 0.765 12.629 1.00 95.81 88 PHE A C 1
ATOM 717 O O . PHE A 1 88 ? -13.485 0.485 11.867 1.00 95.81 88 PHE A O 1
ATOM 724 N N . VAL A 1 89 ? -11.702 -0.147 13.091 1.00 95.19 89 VAL A N 1
ATOM 725 C CA . VAL A 1 89 ? -11.822 -1.597 12.882 1.00 95.19 89 VAL A CA 1
ATOM 726 C C . VAL A 1 89 ? -11.560 -2.299 14.208 1.00 95.19 89 VAL A C 1
ATOM 728 O O . VAL A 1 89 ? -10.606 -1.975 14.915 1.00 95.19 89 VAL A O 1
ATOM 731 N N . ARG A 1 90 ? -12.436 -3.246 14.559 1.00 94.69 90 ARG A N 1
ATOM 732 C CA . ARG A 1 90 ? -12.445 -3.955 15.849 1.00 94.69 90 ARG A CA 1
ATOM 733 C C . ARG A 1 90 ? -12.300 -3.001 17.039 1.00 94.69 90 ARG A C 1
ATOM 735 O O . ARG A 1 90 ? -11.553 -3.267 17.967 1.00 94.69 90 ARG A O 1
ATOM 742 N N . GLY A 1 91 ? -12.977 -1.856 16.980 1.00 94.31 91 GLY A N 1
ATOM 743 C CA . GLY A 1 91 ? -12.972 -0.806 17.994 1.00 94.31 91 GLY A CA 1
ATOM 744 C C . GLY A 1 91 ? -11.703 0.030 18.100 1.00 94.31 91 GLY A C 1
ATOM 745 O O . GLY A 1 91 ? -11.632 0.861 18.999 1.00 94.31 91 GLY A O 1
ATOM 746 N N . TRP A 1 92 ? -10.715 -0.127 17.221 1.00 94.75 92 TRP A N 1
ATOM 747 C CA . TRP A 1 92 ? -9.485 0.674 17.214 1.00 94.75 92 TRP A CA 1
ATOM 748 C C . TRP A 1 92 ? -9.406 1.561 15.985 1.00 94.75 92 TRP A C 1
ATOM 750 O O . TRP A 1 92 ? -9.980 1.229 14.950 1.00 94.75 92 TRP A O 1
ATOM 760 N N . LEU A 1 93 ? -8.675 2.670 16.095 1.00 95.06 93 LEU A N 1
ATOM 761 C CA . LEU A 1 93 ? -8.336 3.482 14.938 1.00 95.06 93 LEU A CA 1
ATOM 762 C C . LEU A 1 93 ? -7.391 2.662 14.050 1.00 95.06 93 LEU A C 1
ATOM 764 O O . LEU A 1 93 ? -6.259 2.378 14.431 1.00 95.06 93 LEU A O 1
ATOM 768 N N . ASP A 1 94 ? -7.886 2.252 12.888 1.00 95.81 94 ASP A N 1
ATOM 769 C CA . ASP A 1 94 ? -7.192 1.352 11.963 1.00 95.81 94 ASP A CA 1
ATOM 770 C C . ASP A 1 94 ? -6.593 2.109 10.781 1.00 95.81 94 ASP A C 1
ATOM 772 O O . ASP A 1 94 ? -5.450 1.868 10.388 1.00 95.81 94 ASP A O 1
ATOM 776 N N . THR A 1 95 ? -7.361 3.054 10.246 1.00 97.19 95 THR A N 1
ATOM 777 C CA . THR A 1 95 ? -6.952 3.910 9.139 1.00 97.19 95 THR A CA 1
ATOM 778 C C . THR A 1 95 ? -7.023 5.362 9.578 1.00 97.19 95 THR A C 1
ATOM 780 O O . THR A 1 95 ? -8.038 5.781 10.135 1.00 97.19 95 THR A O 1
ATOM 783 N N . LEU A 1 96 ? -5.975 6.119 9.265 1.00 95.12 96 LEU A N 1
ATOM 784 C CA . LEU A 1 96 ? -5.897 7.559 9.451 1.00 95.12 96 LEU A CA 1
ATOM 785 C C . LEU A 1 96 ? -5.391 8.214 8.162 1.00 95.12 96 LEU A C 1
ATOM 787 O O . LEU A 1 96 ? -4.354 7.832 7.616 1.00 95.12 96 LEU A O 1
ATOM 791 N N . LEU A 1 97 ? -6.143 9.195 7.682 1.00 94.12 97 LEU A N 1
ATOM 792 C CA . LEU A 1 97 ? -5.802 10.071 6.573 1.00 94.12 97 LEU A CA 1
ATOM 793 C C . LEU A 1 97 ? -5.676 11.493 7.115 1.00 94.12 97 LEU A C 1
ATOM 795 O O . LEU A 1 97 ? -6.648 12.049 7.627 1.00 94.12 97 LEU A O 1
ATOM 799 N N . VAL A 1 98 ? -4.498 12.083 6.959 1.00 91.44 98 VAL A N 1
ATOM 800 C CA . VAL A 1 98 ? -4.266 13.504 7.214 1.00 91.44 98 VAL A CA 1
ATOM 801 C C . VAL A 1 98 ? -4.335 14.209 5.869 1.00 91.44 98 VAL A C 1
ATOM 803 O O . VAL A 1 98 ? -3.409 14.104 5.057 1.00 91.44 98 VAL A O 1
ATOM 806 N N . ARG A 1 99 ? -5.475 14.852 5.597 1.00 88.44 99 ARG A N 1
ATOM 807 C CA . ARG A 1 99 ? -5.665 15.591 4.350 1.00 88.44 99 ARG A CA 1
ATOM 808 C C . ARG A 1 99 ? -4.879 16.892 4.387 1.00 88.44 99 ARG A C 1
ATOM 810 O O . ARG A 1 99 ? -4.808 17.557 5.417 1.00 88.44 99 ARG A O 1
ATOM 817 N N . ASP A 1 100 ? -4.351 17.276 3.235 1.00 80.06 100 ASP A N 1
ATOM 818 C CA . ASP A 1 100 ? -3.770 18.601 3.069 1.00 80.06 100 ASP A CA 1
ATOM 819 C C . ASP A 1 100 ? -4.895 19.654 3.109 1.00 80.06 100 ASP A C 1
ATOM 821 O O . ASP A 1 100 ? -5.899 19.557 2.391 1.00 80.06 100 ASP A O 1
ATOM 825 N N . SER A 1 101 ? -4.736 20.607 4.025 1.00 70.38 101 SER A N 1
ATOM 826 C CA . SER A 1 101 ? -5.714 21.609 4.441 1.00 70.38 101 SER A CA 1
ATOM 827 C C . SER A 1 101 ? -5.085 22.993 4.343 1.00 70.38 101 SER A C 1
ATOM 829 O O . SER A 1 101 ? -3.929 23.180 4.720 1.00 70.38 101 SER A O 1
ATOM 831 N N . ALA A 1 102 ? -5.868 23.987 3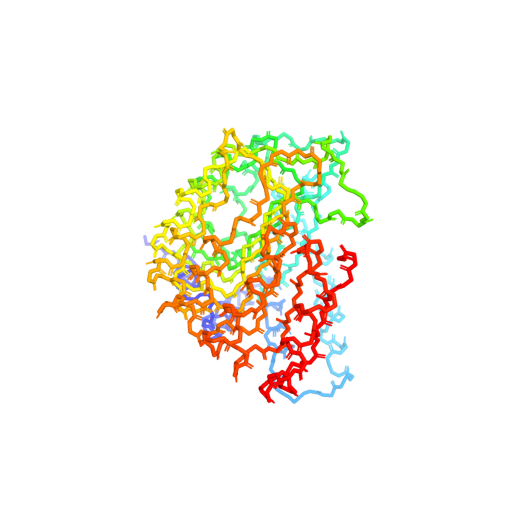.908 1.00 61.31 102 ALA A N 1
ATOM 832 C CA . ALA A 1 102 ? -5.451 25.390 3.960 1.00 61.31 102 ALA A CA 1
ATOM 833 C C . ALA A 1 102 ? -5.151 25.837 5.404 1.00 61.31 102 ALA A C 1
ATOM 835 O O . ALA A 1 102 ? -4.215 26.601 5.640 1.00 61.31 102 ALA A O 1
ATOM 836 N N . ASP A 1 103 ? -5.906 25.298 6.363 1.00 62.12 103 ASP A N 1
ATOM 837 C CA . ASP A 1 103 ? -5.647 25.410 7.793 1.00 62.12 103 ASP A CA 1
ATOM 838 C C . ASP A 1 103 ? -4.711 24.264 8.193 1.00 62.12 103 ASP A C 1
ATOM 840 O O . ASP A 1 103 ? -5.152 23.239 8.723 1.00 62.12 103 ASP A O 1
ATOM 844 N N . LYS A 1 104 ? -3.426 24.401 7.835 1.00 66.31 104 LYS A N 1
ATOM 845 C CA . LYS A 1 104 ? -2.379 23.414 8.133 1.00 66.31 104 LYS A CA 1
ATOM 846 C C . LYS A 1 104 ? -2.448 22.998 9.600 1.00 66.31 104 LYS A C 1
ATOM 848 O O . LYS A 1 104 ? -2.427 23.853 10.486 1.00 66.31 104 LYS A O 1
ATOM 853 N N . VAL A 1 105 ? -2.480 21.693 9.854 1.00 69.06 105 VAL A N 1
ATOM 854 C CA . VAL A 1 105 ? -2.352 21.153 11.210 1.00 69.06 105 VAL A CA 1
ATOM 855 C C . VAL A 1 105 ? -0.899 21.337 11.646 1.00 69.06 105 VAL A C 1
ATOM 857 O O . VAL A 1 105 ? -0.014 20.785 10.992 1.00 69.06 105 VAL A O 1
ATOM 860 N N . PRO A 1 106 ? -0.608 22.082 12.726 1.00 74.62 106 PRO A N 1
ATOM 861 C CA . PRO A 1 106 ? 0.755 22.177 13.228 1.00 74.62 106 PRO A CA 1
ATOM 862 C C . PRO A 1 106 ? 1.279 20.791 13.617 1.00 74.62 106 PRO A C 1
ATOM 864 O O . PRO A 1 106 ? 0.612 20.044 14.334 1.00 74.62 106 PRO A O 1
ATOM 867 N N . CYS A 1 107 ? 2.503 20.452 13.211 1.00 75.12 107 CYS A N 1
ATOM 868 C CA . CYS A 1 107 ? 3.081 19.129 13.475 1.00 75.12 107 CYS A CA 1
ATOM 869 C C . CYS A 1 107 ? 3.150 18.784 14.964 1.00 75.12 107 CYS A C 1
ATOM 871 O O . CYS A 1 107 ? 2.958 17.631 15.345 1.00 75.12 107 CYS A O 1
ATOM 873 N N . ALA A 1 108 ? 3.346 19.792 15.818 1.00 76.94 108 ALA A N 1
ATOM 874 C CA . ALA A 1 108 ? 3.305 19.630 17.266 1.00 76.94 108 ALA A CA 1
ATOM 875 C C . ALA A 1 108 ? 1.941 19.121 17.768 1.00 76.94 108 ALA A C 1
ATOM 877 O O . ALA A 1 108 ? 1.908 18.274 18.663 1.00 76.94 108 ALA A O 1
ATOM 878 N N . ASP A 1 109 ? 0.841 19.584 17.171 1.00 81.62 109 ASP A N 1
ATOM 879 C CA . ASP A 1 109 ? -0.514 19.195 17.560 1.00 81.62 109 ASP A CA 1
ATOM 880 C C . ASP A 1 109 ? -0.807 17.762 17.123 1.00 81.62 109 ASP A C 1
ATOM 882 O O . ASP A 1 109 ? -1.286 16.968 17.934 1.00 81.62 109 ASP A O 1
ATOM 886 N N . LEU A 1 110 ? -0.439 17.383 15.889 1.00 80.81 110 LEU A N 1
ATOM 887 C CA . LEU A 1 110 ? -0.608 15.997 15.446 1.00 80.81 110 LEU A CA 1
ATOM 888 C C . LEU A 1 110 ? 0.268 15.043 16.262 1.00 80.81 110 LEU A C 1
ATOM 890 O O . LEU A 1 110 ? -0.207 13.988 16.679 1.00 80.81 110 LEU A O 1
ATOM 894 N N . ARG A 1 111 ? 1.520 15.418 16.548 1.00 81.06 111 ARG A N 1
ATOM 895 C CA . ARG A 1 111 ? 2.421 14.622 17.392 1.00 81.06 111 ARG A CA 1
ATOM 896 C C . ARG A 1 111 ? 1.828 14.382 18.771 1.00 81.06 111 ARG A C 1
ATOM 898 O O . ARG A 1 111 ? 1.792 13.248 19.247 1.00 81.06 111 ARG A O 1
ATOM 905 N N . LEU A 1 112 ? 1.364 15.452 19.415 1.00 81.50 112 LEU A N 1
ATOM 906 C CA . LEU A 1 112 ? 0.751 15.379 20.735 1.00 81.50 112 LEU A CA 1
ATOM 907 C C . LEU A 1 112 ? -0.524 14.531 20.692 1.00 81.50 112 LEU A C 1
ATOM 909 O O . LEU A 1 112 ? -0.738 13.695 21.575 1.00 81.50 112 LEU A O 1
ATOM 913 N N . ALA A 1 113 ? -1.348 14.710 19.658 1.00 84.12 113 ALA A N 1
ATOM 914 C CA . ALA A 1 113 ? -2.582 13.963 19.491 1.00 84.12 113 ALA A CA 1
ATOM 915 C C . ALA A 1 113 ? -2.308 12.466 19.298 1.00 84.12 113 ALA A C 1
ATOM 917 O O . ALA A 1 113 ? -2.830 11.644 20.043 1.00 84.12 113 ALA A O 1
ATOM 918 N N . LEU A 1 114 ? -1.407 12.097 18.388 1.00 81.44 114 LEU A N 1
ATOM 919 C CA . LEU A 1 114 ? -1.052 10.704 18.114 1.00 81.44 114 LEU A CA 1
ATOM 920 C C . LEU A 1 114 ? -0.318 10.022 19.271 1.00 81.44 114 LEU A C 1
ATOM 922 O O . LEU A 1 114 ? -0.599 8.863 19.571 1.00 81.44 114 LEU A O 1
ATOM 926 N N . GLY A 1 115 ? 0.577 10.736 19.956 1.00 76.81 115 GLY A N 1
ATOM 927 C CA . GLY A 1 115 ? 1.278 10.211 21.128 1.00 76.81 115 GLY A CA 1
ATOM 928 C C . GLY A 1 115 ? 0.348 9.934 22.315 1.00 76.81 115 GLY A C 1
ATOM 929 O O . GLY A 1 115 ? 0.623 9.043 23.120 1.00 76.81 115 GLY A O 1
ATOM 930 N N . SER A 1 116 ? -0.768 10.664 22.420 1.00 77.94 116 SER A N 1
ATOM 931 C CA . SER A 1 116 ? -1.771 10.489 23.482 1.00 77.94 116 SER A CA 1
ATOM 932 C C . SER A 1 116 ? -2.970 9.624 23.074 1.00 77.94 116 SER A C 1
ATOM 934 O O . SER A 1 116 ? -3.671 9.101 23.946 1.00 77.94 116 SER A O 1
ATOM 936 N N . ALA A 1 117 ? -3.194 9.419 21.775 1.00 80.50 117 ALA A N 1
ATOM 937 C CA . ALA A 1 117 ? -4.319 8.661 21.247 1.00 80.50 117 ALA A CA 1
ATOM 938 C C . ALA A 1 117 ? -4.156 7.157 21.493 1.00 80.50 117 ALA A C 1
ATOM 940 O O . ALA A 1 117 ? -3.576 6.420 20.694 1.00 80.50 117 ALA A O 1
ATOM 941 N N . GLN A 1 118 ? -4.756 6.665 22.579 1.00 81.62 118 GLN A N 1
ATOM 942 C CA . GLN A 1 118 ? -4.812 5.227 22.863 1.00 81.62 118 GLN A CA 1
ATOM 943 C C . GLN A 1 118 ? -5.423 4.442 21.696 1.00 81.62 118 GLN A C 1
ATOM 945 O O . GLN A 1 118 ? -4.947 3.356 21.375 1.00 81.62 118 GLN A O 1
ATOM 950 N N . ALA A 1 119 ? -6.426 5.008 21.018 1.00 82.44 119 ALA A N 1
ATOM 951 C CA . ALA A 1 119 ? -7.068 4.376 19.872 1.00 82.44 119 ALA A CA 1
ATOM 952 C C . ALA A 1 119 ? -6.115 4.132 18.689 1.00 82.44 119 ALA A C 1
ATOM 954 O O . ALA A 1 119 ? -6.334 3.170 17.956 1.00 82.44 119 ALA A O 1
ATOM 955 N N . ALA A 1 120 ? -5.056 4.936 18.531 1.00 87.62 120 ALA A N 1
ATOM 956 C CA . ALA A 1 120 ? -4.107 4.845 17.420 1.00 87.62 120 ALA A CA 1
ATOM 957 C C . ALA A 1 120 ? -3.079 3.713 17.573 1.00 87.62 120 ALA A C 1
ATOM 959 O O . ALA A 1 120 ? -2.350 3.425 16.632 1.00 87.62 120 ALA A O 1
ATOM 960 N N . ARG A 1 121 ? -3.010 3.031 18.725 1.00 88.25 121 ARG A N 1
ATOM 961 C CA . ARG A 1 121 ? -2.003 1.981 18.987 1.00 88.25 121 ARG A CA 1
ATOM 962 C C . ARG A 1 121 ? -2.045 0.813 17.999 1.00 88.25 121 ARG A C 1
ATOM 964 O O . ARG A 1 121 ? -1.016 0.184 17.778 1.00 88.25 121 ARG A O 1
ATOM 971 N N . LEU A 1 122 ? -3.211 0.532 17.412 1.00 93.25 122 LEU A N 1
ATOM 972 C CA . LEU A 1 122 ? -3.385 -0.512 16.398 1.00 93.25 122 LEU A CA 1
ATOM 973 C C . LEU A 1 122 ? -3.528 0.054 14.978 1.00 93.25 122 LEU A C 1
ATOM 975 O O . LEU A 1 122 ? -4.033 -0.649 14.104 1.00 93.25 122 LEU A O 1
ATOM 979 N N . LEU A 1 123 ? -3.058 1.281 14.726 1.00 95.50 123 LEU A N 1
ATOM 980 C CA . LEU A 1 123 ? -3.105 1.888 13.398 1.00 95.50 123 LEU A CA 1
ATOM 981 C C . LEU A 1 123 ? -2.368 1.006 12.379 1.00 95.50 123 LEU A C 1
ATOM 983 O O . LEU A 1 123 ? -1.221 0.608 12.588 1.00 95.50 123 LEU A O 1
ATOM 987 N N . ARG A 1 124 ? -3.051 0.682 11.279 1.00 96.81 124 ARG A N 1
ATOM 988 C CA . ARG A 1 124 ? -2.545 -0.165 10.187 1.00 96.81 124 ARG A CA 1
ATOM 989 C C . ARG A 1 124 ? -2.301 0.620 8.915 1.00 96.81 124 ARG A C 1
ATOM 991 O O . ARG A 1 124 ? -1.406 0.262 8.151 1.00 96.81 124 ARG A O 1
ATOM 998 N N . LYS A 1 125 ? -3.084 1.667 8.672 1.00 98.12 125 LYS A N 1
ATOM 999 C CA . LYS A 1 125 ? -2.967 2.505 7.484 1.00 98.12 125 LYS A CA 1
ATOM 1000 C C . LYS A 1 125 ? -2.819 3.963 7.874 1.00 98.12 125 LYS A C 1
ATOM 1002 O O . LYS A 1 125 ? -3.697 4.522 8.525 1.00 98.12 125 LYS A O 1
ATOM 1007 N N . LEU A 1 126 ? -1.740 4.572 7.403 1.00 96.56 126 LEU A N 1
ATOM 1008 C CA . LEU A 1 126 ? -1.491 5.996 7.539 1.00 96.56 126 LEU A CA 1
ATOM 1009 C C . LEU A 1 126 ? -1.263 6.594 6.158 1.00 96.56 126 LEU A C 1
ATOM 1011 O O . LEU A 1 126 ? -0.454 6.096 5.375 1.00 96.56 126 LEU A O 1
ATOM 1015 N N . VAL A 1 127 ? -1.993 7.659 5.866 1.00 96.00 127 VAL A N 1
ATOM 1016 C CA . VAL A 1 127 ? -1.825 8.441 4.647 1.00 96.00 127 VAL A CA 1
ATOM 1017 C C . VAL A 1 127 ? -1.654 9.893 5.045 1.00 96.00 127 VAL A C 1
ATOM 1019 O O . VAL A 1 127 ? -2.514 10.459 5.719 1.00 96.00 127 VAL A O 1
ATOM 1022 N N . LEU A 1 128 ? -0.550 10.478 4.610 1.00 93.50 128 LEU A N 1
ATOM 1023 C CA . LEU A 1 128 ? -0.227 11.880 4.801 1.00 93.50 128 LEU A CA 1
ATOM 1024 C C . LEU A 1 128 ? -0.224 12.531 3.426 1.00 93.50 128 LEU A C 1
ATOM 1026 O O . LEU A 1 128 ? 0.564 12.151 2.566 1.00 93.50 128 LEU A O 1
ATOM 1030 N N . GLU A 1 129 ? -1.122 13.475 3.179 1.00 91.56 129 GLU A N 1
ATOM 1031 C CA . GLU A 1 129 ? -1.143 14.173 1.890 1.00 91.56 129 GLU A CA 1
ATOM 1032 C C . GLU A 1 129 ? -0.074 15.265 1.785 1.00 91.56 129 GLU A C 1
ATOM 1034 O O . GLU A 1 129 ? 0.254 15.671 0.673 1.00 91.56 129 GLU A O 1
ATOM 1039 N N . ASN A 1 130 ? 0.492 15.677 2.921 1.00 88.12 130 ASN A N 1
ATOM 1040 C CA . ASN A 1 130 ? 1.664 16.533 3.030 1.00 88.12 130 ASN A CA 1
ATOM 1041 C C . ASN A 1 130 ? 2.552 16.068 4.199 1.00 88.12 130 ASN A C 1
ATOM 1043 O O . ASN A 1 130 ? 2.074 15.355 5.082 1.00 88.12 130 ASN A O 1
ATOM 1047 N N . ASP A 1 131 ? 3.823 16.466 4.196 1.00 87.12 131 ASP A N 1
ATOM 1048 C CA . ASP A 1 131 ? 4.736 16.273 5.319 1.00 87.12 131 ASP A CA 1
ATOM 1049 C C . ASP A 1 131 ? 4.668 17.480 6.263 1.00 87.12 131 ASP A C 1
ATOM 1051 O O . ASP A 1 131 ? 4.181 17.331 7.367 1.00 87.12 131 ASP A O 1
ATOM 1055 N N . ASP A 1 132 ? 5.086 18.688 5.860 1.00 84.00 132 ASP A N 1
ATOM 1056 C CA . ASP A 1 132 ? 5.162 19.878 6.742 1.00 84.00 132 ASP A CA 1
ATOM 1057 C C . ASP A 1 132 ? 5.895 19.640 8.100 1.00 84.00 132 ASP A C 1
ATOM 1059 O O . ASP A 1 132 ? 5.800 20.472 9.002 1.00 84.00 132 ASP A O 1
ATOM 1063 N N . GLY A 1 133 ? 6.656 18.544 8.259 1.00 86.12 133 GLY A N 1
ATOM 1064 C CA . GLY A 1 133 ? 7.296 18.100 9.512 1.00 86.12 133 GLY A CA 1
ATOM 1065 C C . GLY A 1 133 ? 6.522 17.002 10.263 1.00 86.12 133 GLY A C 1
ATOM 1066 O O . GLY A 1 133 ? 6.844 16.669 11.406 1.00 86.12 133 GLY A O 1
ATOM 1067 N N . LEU A 1 134 ? 5.470 16.448 9.657 1.00 88.50 134 LEU A N 1
ATOM 1068 C CA . LEU A 1 134 ? 4.675 15.355 10.202 1.00 88.50 134 LEU A CA 1
ATOM 1069 C C . LEU A 1 134 ? 5.464 14.048 10.220 1.00 88.50 134 LEU A C 1
ATOM 1071 O O . LEU A 1 134 ? 5.350 13.297 11.181 1.00 88.50 134 LEU A O 1
ATOM 1075 N N . VAL A 1 135 ? 6.273 13.769 9.199 1.00 91.69 135 VAL A N 1
ATOM 1076 C CA . VAL A 1 135 ? 7.100 12.558 9.134 1.00 91.69 135 VAL A CA 1
ATOM 1077 C C . VAL A 1 135 ? 8.116 12.544 10.273 1.00 91.69 135 VAL A C 1
ATOM 1079 O O . VAL A 1 135 ? 8.186 11.546 10.990 1.00 91.69 135 VAL A O 1
ATOM 1082 N N . GLU A 1 136 ? 8.811 13.660 10.516 1.00 90.81 136 GLU A N 1
ATOM 1083 C CA . GLU A 1 136 ? 9.707 13.828 11.671 1.00 90.81 136 GLU A CA 1
ATOM 1084 C C . GLU A 1 136 ? 8.945 13.616 12.990 1.00 90.81 136 GLU A C 1
ATOM 1086 O O . GLU A 1 136 ? 9.344 12.827 13.849 1.00 90.81 136 GLU A O 1
ATOM 1091 N N . ALA A 1 137 ? 7.787 14.267 13.138 1.00 87.62 137 ALA A N 1
ATOM 1092 C CA . ALA A 1 137 ? 6.952 14.149 14.329 1.00 87.62 137 ALA A CA 1
ATOM 1093 C C . ALA A 1 137 ? 6.495 12.708 14.616 1.00 87.62 137 ALA A C 1
ATOM 1095 O O . ALA A 1 137 ? 6.228 12.361 15.772 1.00 87.62 137 ALA A O 1
ATOM 1096 N N . LEU A 1 138 ? 6.392 11.874 13.582 1.00 89.25 138 LEU A N 1
ATOM 1097 C CA . LEU A 1 138 ? 5.913 10.505 13.678 1.00 89.25 138 LEU A CA 1
ATOM 1098 C C . LEU A 1 138 ? 6.979 9.497 14.102 1.00 89.25 138 LEU A C 1
ATOM 1100 O O . LEU A 1 138 ? 6.583 8.405 14.508 1.00 89.25 138 LEU A O 1
ATOM 1104 N N . LEU A 1 139 ? 8.271 9.838 14.059 1.00 91.06 139 LEU A N 1
ATOM 1105 C CA . LEU A 1 139 ? 9.380 8.906 14.321 1.00 91.06 139 LEU A CA 1
ATOM 1106 C C . LEU A 1 139 ? 9.297 8.208 15.690 1.00 91.06 139 LEU A C 1
ATOM 1108 O O . LEU A 1 139 ? 9.731 7.070 15.817 1.00 91.06 139 LEU A O 1
ATOM 1112 N N . ASP A 1 140 ? 8.683 8.846 16.690 1.00 87.12 140 ASP A N 1
ATOM 1113 C CA . ASP A 1 140 ? 8.502 8.287 18.040 1.00 87.12 140 ASP A CA 1
ATOM 1114 C C . ASP A 1 140 ? 7.132 7.608 18.250 1.00 87.12 140 ASP A C 1
ATOM 1116 O O . ASP A 1 140 ? 6.745 7.282 19.378 1.00 87.12 140 ASP A O 1
ATOM 1120 N N . SER A 1 141 ? 6.332 7.446 17.192 1.00 87.69 141 SER A N 1
ATOM 1121 C CA . SER A 1 141 ? 4.939 7.026 17.341 1.00 87.69 141 SER A CA 1
ATOM 1122 C C . SER A 1 141 ? 4.822 5.553 17.747 1.00 87.69 141 SER A C 1
ATOM 1124 O O . SER A 1 141 ? 5.405 4.670 17.116 1.00 87.69 141 SER A O 1
ATOM 1126 N N . PRO A 1 142 ? 3.983 5.219 18.745 1.00 83.38 142 PRO A N 1
ATOM 1127 C CA . PRO A 1 142 ? 3.908 3.859 19.272 1.00 83.38 142 PRO A CA 1
ATOM 1128 C C . PRO A 1 142 ? 3.327 2.847 18.277 1.00 83.38 142 PRO A C 1
ATOM 1130 O O . PRO A 1 142 ? 3.501 1.649 18.470 1.00 83.38 142 PRO A O 1
ATOM 1133 N N . PHE A 1 143 ? 2.646 3.293 17.219 1.00 89.25 143 PHE A N 1
ATOM 1134 C CA . PHE A 1 143 ? 1.973 2.428 16.245 1.00 89.25 143 PHE A CA 1
ATOM 1135 C C . PHE A 1 143 ? 2.828 2.040 15.031 1.00 89.25 143 PHE A C 1
ATOM 1137 O O . PHE A 1 143 ? 2.381 1.220 14.228 1.00 89.25 143 PHE A O 1
ATOM 1144 N N . LEU A 1 144 ? 4.044 2.586 14.874 1.00 91.62 144 LEU A N 1
ATOM 1145 C CA . LEU A 1 144 ? 4.884 2.340 13.688 1.00 91.62 144 LEU A CA 1
ATOM 1146 C C . LEU A 1 144 ? 5.126 0.844 13.433 1.00 91.62 144 LEU A C 1
ATOM 1148 O O . LEU A 1 144 ? 5.059 0.377 12.296 1.00 91.62 144 LEU A O 1
ATOM 1152 N N . HIS A 1 145 ? 5.293 0.061 14.502 1.00 89.94 145 HIS A N 1
ATOM 1153 C CA . HIS A 1 145 ? 5.503 -1.386 14.424 1.00 89.94 145 HIS A CA 1
ATOM 1154 C C . HIS A 1 145 ? 4.313 -2.162 13.822 1.00 89.94 145 HIS A C 1
ATOM 1156 O O . HIS A 1 145 ? 4.485 -3.295 13.361 1.00 89.94 145 HIS A O 1
ATOM 1162 N N . ASN A 1 146 ? 3.109 -1.580 13.839 1.00 94.12 146 ASN A N 1
ATOM 1163 C CA . ASN A 1 146 ? 1.900 -2.201 13.314 1.00 94.12 146 ASN A CA 1
ATOM 1164 C C . ASN A 1 146 ? 1.477 -1.664 11.938 1.00 94.12 146 ASN A C 1
ATOM 1166 O O . ASN A 1 146 ? 0.595 -2.243 11.297 1.00 94.12 146 ASN A O 1
ATOM 1170 N N . LEU A 1 147 ? 2.122 -0.615 11.435 1.00 96.81 147 LEU A N 1
ATOM 1171 C CA . LEU A 1 147 ? 1.747 -0.044 10.154 1.00 96.81 147 LEU A CA 1
ATOM 1172 C C . LEU A 1 147 ? 1.968 -1.052 9.013 1.00 96.81 147 LEU A C 1
ATOM 1174 O O . LEU A 1 147 ? 3.016 -1.690 8.903 1.00 96.81 147 LEU A O 1
ATOM 1178 N N . ARG A 1 148 ? 0.942 -1.214 8.175 1.00 97.81 148 ARG A N 1
ATOM 1179 C CA . ARG A 1 148 ? 0.914 -2.095 6.996 1.00 97.81 148 ARG A CA 1
ATOM 1180 C C . ARG A 1 148 ? 0.850 -1.310 5.701 1.00 97.81 148 ARG A C 1
ATOM 1182 O O . ARG A 1 148 ? 1.373 -1.764 4.691 1.00 97.81 148 ARG A O 1
ATOM 1189 N N . VAL A 1 149 ? 0.215 -0.146 5.722 1.00 98.69 149 VAL A N 1
ATOM 1190 C CA . VAL A 1 149 ? 0.067 0.720 4.557 1.00 98.69 149 VAL A CA 1
ATOM 1191 C C . VAL A 1 149 ? 0.535 2.111 4.936 1.00 98.69 149 VAL A C 1
ATOM 1193 O O . VAL A 1 149 ? -0.007 2.714 5.864 1.00 98.69 149 VAL A O 1
ATOM 1196 N N . PHE A 1 150 ? 1.514 2.618 4.197 1.00 98.44 150 PHE A N 1
ATOM 1197 C CA . PHE A 1 150 ? 1.960 3.995 4.313 1.00 98.44 150 PHE A CA 1
ATOM 1198 C C . PHE A 1 150 ? 1.881 4.691 2.960 1.00 98.44 150 PHE A C 1
ATOM 1200 O O . PHE A 1 150 ? 2.347 4.163 1.945 1.00 98.44 150 PHE A O 1
ATOM 1207 N N . GLN A 1 151 ? 1.290 5.882 2.960 1.00 97.69 151 GLN A N 1
ATOM 1208 C CA . GLN A 1 151 ? 1.308 6.773 1.814 1.00 97.69 151 GLN A CA 1
ATOM 1209 C C . GLN A 1 151 ? 1.762 8.167 2.229 1.00 97.69 151 GLN A C 1
ATOM 1211 O O . GLN A 1 151 ? 1.247 8.713 3.204 1.00 97.69 151 GLN A O 1
ATOM 1216 N N . LEU A 1 152 ? 2.654 8.745 1.429 1.00 95.56 152 LEU A N 1
ATOM 1217 C CA . LEU A 1 152 ? 3.023 10.151 1.505 1.00 95.56 152 LEU A CA 1
ATOM 1218 C C . LEU A 1 152 ? 2.712 10.842 0.175 1.00 95.56 152 LEU A C 1
ATOM 1220 O O . LEU A 1 152 ? 3.057 10.326 -0.889 1.00 95.56 152 LEU A O 1
ATOM 1224 N N . GLY A 1 153 ? 2.078 12.006 0.253 1.00 92.44 153 GLY A N 1
ATOM 1225 C CA . GLY A 1 153 ? 1.654 12.803 -0.888 1.00 92.44 153 GLY A CA 1
ATOM 1226 C C . GLY A 1 153 ? 0.349 12.319 -1.522 1.00 92.44 153 GLY A C 1
ATOM 1227 O O . GLY A 1 153 ? -0.216 11.262 -1.198 1.00 92.44 153 GLY A O 1
ATOM 1228 N N . ARG A 1 154 ? -0.151 13.130 -2.456 1.00 88.75 154 ARG A N 1
ATOM 1229 C CA . ARG A 1 154 ? -1.365 12.844 -3.225 1.00 88.75 154 ARG A CA 1
ATOM 1230 C C . ARG A 1 154 ? -1.013 12.237 -4.587 1.00 88.75 154 ARG A C 1
ATOM 1232 O O . ARG A 1 154 ? -0.161 12.778 -5.292 1.00 88.75 154 ARG A O 1
ATOM 1239 N N . PRO A 1 155 ? -1.708 11.174 -5.029 1.00 84.12 155 PRO A N 1
ATOM 1240 C CA . PRO A 1 155 ? -1.650 10.779 -6.428 1.00 84.12 155 PRO A CA 1
ATOM 1241 C C . PRO A 1 155 ? -2.220 11.911 -7.290 1.00 84.12 155 PRO A C 1
ATOM 1243 O O . PRO A 1 155 ? -3.358 12.341 -7.102 1.00 84.12 155 PRO A O 1
ATOM 1246 N N . MET A 1 156 ? -1.431 12.401 -8.244 1.00 78.12 156 MET A N 1
ATOM 1247 C CA . MET A 1 156 ? -1.890 13.434 -9.171 1.00 78.12 156 MET A CA 1
ATOM 1248 C C . MET A 1 156 ? -2.805 12.820 -10.234 1.00 78.12 156 MET A C 1
ATOM 1250 O O . MET A 1 156 ? -2.407 11.917 -10.970 1.00 78.12 156 MET A O 1
ATOM 1254 N N . ASN A 1 157 ? -4.027 13.342 -10.340 1.00 62.84 157 ASN A N 1
ATOM 1255 C CA . ASN A 1 157 ? -5.003 12.946 -11.355 1.00 62.84 157 ASN A CA 1
ATOM 1256 C C . ASN A 1 157 ? -4.812 13.785 -12.629 1.00 62.84 157 ASN A C 1
ATOM 1258 O O . ASN A 1 157 ? -5.622 14.663 -12.924 1.00 62.84 157 ASN A O 1
ATOM 1262 N N . GLY A 1 158 ? -3.727 13.558 -13.372 1.00 66.12 158 GLY A N 1
ATOM 1263 C CA . GLY A 1 158 ? -3.484 14.251 -14.640 1.00 66.12 158 GLY A CA 1
ATOM 1264 C C . GLY A 1 158 ? -2.028 14.645 -14.849 1.00 66.12 158 GLY A C 1
ATOM 1265 O O . GLY A 1 158 ? -1.154 13.785 -14.896 1.00 66.12 158 GLY A O 1
ATOM 1266 N N . PHE A 1 159 ? -1.786 15.941 -15.049 1.00 67.81 159 PHE A N 1
ATOM 1267 C CA . PHE A 1 159 ? -0.445 16.475 -15.276 1.00 67.81 159 PHE A CA 1
ATOM 1268 C C . PHE A 1 159 ? 0.317 16.625 -13.961 1.00 67.81 159 PHE A C 1
ATOM 1270 O O . PHE A 1 159 ? -0.254 16.991 -12.937 1.00 67.81 159 PHE A O 1
ATOM 1277 N N . TYR A 1 160 ? 1.617 16.361 -14.029 1.00 77.25 160 TYR A N 1
ATOM 1278 C CA . TYR A 1 160 ? 2.547 16.616 -12.942 1.00 77.25 160 TYR A CA 1
ATOM 1279 C C . TYR A 1 160 ? 2.592 18.105 -12.587 1.00 77.25 160 TYR A C 1
ATOM 1281 O O . TYR A 1 160 ? 2.811 18.939 -13.468 1.00 77.25 160 TYR A O 1
ATOM 1289 N N . ASP A 1 161 ? 2.423 18.415 -11.304 1.00 81.06 161 ASP A N 1
ATOM 1290 C CA . ASP A 1 161 ? 2.554 19.761 -10.750 1.00 81.06 161 ASP A CA 1
ATOM 1291 C C . ASP A 1 161 ? 3.671 19.772 -9.692 1.00 81.06 161 ASP A C 1
ATOM 1293 O O . ASP A 1 161 ? 3.435 19.342 -8.561 1.00 81.06 161 ASP A O 1
ATOM 1297 N N . PRO A 1 162 ? 4.880 20.267 -10.023 1.00 79.44 162 PRO A N 1
ATOM 1298 C CA . PRO A 1 162 ? 5.998 20.328 -9.083 1.00 79.44 162 PRO A CA 1
ATOM 1299 C C . PRO A 1 162 ? 5.662 21.039 -7.766 1.00 79.44 162 PRO A C 1
ATOM 1301 O O . PRO A 1 162 ? 6.272 20.741 -6.749 1.00 79.44 162 PRO A O 1
ATOM 1304 N N . SER A 1 163 ? 4.697 21.968 -7.768 1.00 80.69 163 SER A N 1
ATOM 1305 C CA . SER A 1 163 ? 4.320 22.723 -6.568 1.00 80.69 163 SER A CA 1
ATOM 1306 C C . SER A 1 163 ? 3.517 21.914 -5.545 1.00 80.69 163 SER A C 1
ATOM 1308 O O . SER A 1 163 ? 3.373 22.351 -4.408 1.00 80.69 163 SER A O 1
ATOM 1310 N N . GLN A 1 164 ? 3.003 20.744 -5.935 1.00 80.44 164 GLN A N 1
ATOM 1311 C CA . GLN A 1 164 ? 2.238 19.842 -5.065 1.00 80.44 164 GLN A CA 1
ATOM 1312 C C . GLN A 1 164 ? 3.035 18.601 -4.652 1.00 80.44 164 GLN A C 1
ATOM 1314 O O . GLN A 1 164 ? 2.489 17.702 -4.010 1.00 80.44 164 GLN A O 1
ATOM 1319 N N . VAL A 1 165 ? 4.304 18.511 -5.051 1.00 83.69 165 VAL A N 1
ATOM 1320 C CA . VAL A 1 165 ? 5.169 17.411 -4.635 1.00 83.69 165 VAL A CA 1
ATOM 1321 C C . VAL A 1 165 ? 5.641 17.672 -3.216 1.00 83.69 165 VAL A C 1
ATOM 1323 O O . VAL A 1 165 ? 6.137 18.748 -2.898 1.00 83.69 165 VAL A O 1
ATOM 1326 N N . VAL A 1 166 ? 5.473 16.667 -2.366 1.00 88.19 166 VAL A N 1
ATOM 1327 C CA . VAL A 1 166 ? 5.888 16.728 -0.968 1.00 88.19 166 VAL A CA 1
ATOM 1328 C C . VAL A 1 166 ? 7.377 16.413 -0.878 1.00 88.19 166 VAL A C 1
ATOM 1330 O O . VAL A 1 166 ? 7.812 15.386 -1.394 1.00 88.19 166 VAL A O 1
ATOM 1333 N N . GLU A 1 167 ? 8.148 17.262 -0.209 1.00 87.19 167 GLU A N 1
ATOM 1334 C CA . GLU A 1 167 ? 9.529 16.966 0.187 1.00 87.19 167 GLU A CA 1
ATOM 1335 C C . GLU A 1 167 ? 9.526 16.375 1.598 1.00 87.19 167 GLU A C 1
ATOM 1337 O O . GLU A 1 167 ? 8.773 16.833 2.460 1.00 87.19 167 GLU A O 1
ATOM 1342 N N . SER A 1 168 ? 10.331 15.335 1.830 1.00 88.56 168 SER A N 1
ATOM 1343 C CA . SER A 1 168 ? 10.363 14.650 3.126 1.00 88.56 168 SER A CA 1
ATOM 1344 C C . SER A 1 168 ? 11.734 14.024 3.405 1.00 88.56 168 SER A C 1
ATOM 1346 O O . SER A 1 168 ? 11.988 12.881 3.005 1.00 88.56 168 SER A O 1
ATOM 1348 N N . PRO A 1 169 ? 12.640 14.751 4.084 1.00 86.75 169 PRO A N 1
ATOM 1349 C CA . PRO A 1 169 ? 14.001 14.278 4.331 1.00 86.75 169 PRO A CA 1
ATOM 1350 C C . PRO A 1 169 ? 14.047 13.063 5.275 1.00 86.75 169 PRO A C 1
ATOM 1352 O O . PRO A 1 169 ? 14.861 12.158 5.076 1.00 86.75 169 PRO A O 1
ATOM 1355 N N . ASP A 1 170 ? 13.134 12.992 6.250 1.00 91.88 170 ASP A N 1
ATOM 1356 C CA . ASP A 1 170 ? 13.078 11.931 7.270 1.00 91.88 170 ASP A CA 1
ATOM 1357 C C . ASP A 1 170 ? 12.278 10.695 6.822 1.00 91.88 170 ASP A C 1
ATOM 1359 O O . ASP A 1 170 ? 12.125 9.720 7.564 1.00 91.88 170 ASP A O 1
ATOM 1363 N N . LEU A 1 171 ? 11.782 10.689 5.579 1.00 94.44 171 LEU A N 1
ATOM 1364 C CA . LEU A 1 171 ? 10.944 9.620 5.036 1.00 94.44 171 LEU A CA 1
ATOM 1365 C C . LEU A 1 171 ? 11.599 8.242 5.143 1.00 94.44 171 LEU A C 1
ATOM 1367 O O . LEU A 1 171 ? 10.959 7.261 5.528 1.00 94.44 171 LEU A O 1
ATOM 1371 N N . VAL A 1 172 ? 12.879 8.152 4.783 1.00 95.75 172 VAL A N 1
ATOM 1372 C CA . VAL A 1 172 ? 13.601 6.874 4.786 1.00 95.75 172 VAL A CA 1
ATOM 1373 C C . VAL A 1 172 ? 13.831 6.386 6.216 1.00 95.75 172 VAL A C 1
ATOM 1375 O O . VAL A 1 172 ? 13.745 5.183 6.465 1.00 95.75 172 VAL A O 1
ATOM 1378 N N . GLU A 1 173 ? 14.063 7.304 7.159 1.00 96.75 173 GLU A N 1
ATOM 1379 C CA . GLU A 1 173 ? 14.201 6.978 8.580 1.00 96.75 173 GLU A CA 1
ATOM 1380 C C . GLU A 1 173 ? 12.889 6.435 9.150 1.00 96.75 173 GLU A C 1
ATOM 1382 O O . GLU A 1 173 ? 12.892 5.387 9.796 1.00 96.75 173 GLU A O 1
ATOM 1387 N N . LEU A 1 174 ? 11.757 7.068 8.825 1.00 96.69 174 LEU A N 1
ATOM 1388 C CA . LEU A 1 174 ? 10.439 6.567 9.207 1.00 96.69 174 LEU A CA 1
ATOM 1389 C C . LEU A 1 174 ? 10.198 5.159 8.647 1.00 96.69 174 LEU A C 1
ATOM 1391 O O . LEU A 1 174 ? 9.822 4.253 9.391 1.00 96.69 174 LEU A O 1
ATOM 1395 N N . ILE A 1 175 ? 10.440 4.945 7.347 1.00 97.94 175 ILE A N 1
ATOM 1396 C CA . ILE A 1 175 ? 10.191 3.650 6.690 1.00 97.94 175 ILE A CA 1
ATOM 1397 C C . ILE A 1 175 ? 11.077 2.542 7.272 1.00 97.94 175 ILE A C 1
ATOM 1399 O O . ILE A 1 175 ? 10.623 1.401 7.394 1.00 97.94 175 ILE A O 1
ATOM 1403 N N . ALA A 1 176 ? 12.308 2.852 7.688 1.00 97.81 176 ALA A N 1
ATOM 1404 C CA . ALA A 1 176 ? 13.198 1.895 8.347 1.00 97.81 176 ALA A CA 1
ATOM 1405 C C . ALA A 1 176 ? 12.618 1.342 9.667 1.00 97.81 176 ALA A C 1
ATOM 1407 O O . ALA A 1 176 ? 12.962 0.229 10.072 1.00 97.81 176 ALA A O 1
ATOM 1408 N N . GLN A 1 177 ? 11.694 2.071 10.305 1.00 97.00 177 GLN A N 1
ATOM 1409 C CA . GLN A 1 177 ? 11.008 1.664 11.535 1.00 97.00 177 GLN A CA 1
ATOM 1410 C C . GLN A 1 177 ? 9.705 0.880 11.306 1.00 97.00 177 GLN A C 1
ATOM 1412 O O . GLN A 1 177 ? 9.019 0.546 12.272 1.00 97.00 177 GLN A O 1
ATOM 1417 N N . LEU A 1 178 ? 9.342 0.566 10.054 1.00 97.44 178 LEU A N 1
ATOM 1418 C CA . LEU A 1 178 ? 8.100 -0.138 9.709 1.00 97.44 178 LEU A CA 1
ATOM 1419 C C . LEU A 1 178 ? 8.377 -1.628 9.408 1.00 97.44 178 LEU A C 1
ATOM 1421 O O . LEU A 1 178 ? 8.535 -2.010 8.245 1.00 97.44 178 LEU A O 1
ATOM 1425 N N . PRO A 1 179 ? 8.453 -2.521 10.414 1.00 95.25 179 PRO A N 1
ATOM 1426 C CA . PRO A 1 179 ? 8.866 -3.917 10.224 1.00 95.25 179 PRO A CA 1
ATOM 1427 C C . PRO A 1 179 ? 7.846 -4.775 9.467 1.00 95.25 179 PRO A C 1
ATOM 1429 O O . PRO A 1 179 ? 8.174 -5.869 9.007 1.00 95.25 179 PRO A O 1
ATOM 1432 N N . ARG A 1 180 ? 6.595 -4.317 9.380 1.00 96.12 180 ARG A N 1
ATOM 1433 C CA . ARG A 1 180 ? 5.472 -5.065 8.806 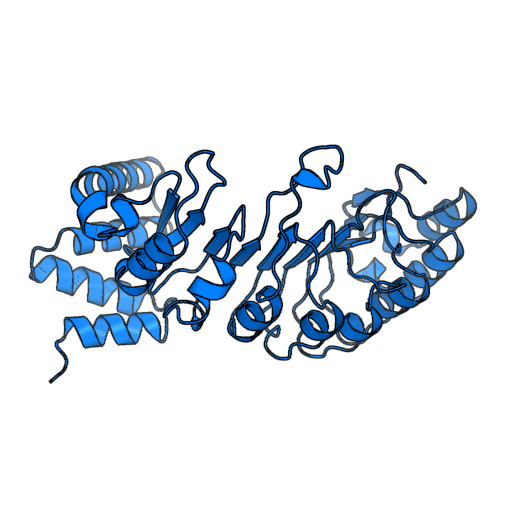1.00 96.12 180 ARG A CA 1
ATOM 1434 C C . ARG A 1 180 ? 4.844 -4.347 7.609 1.00 96.12 180 ARG A C 1
ATOM 1436 O O . ARG A 1 180 ? 3.721 -4.666 7.246 1.00 96.12 180 ARG A O 1
ATOM 1443 N N . ILE A 1 181 ? 5.539 -3.388 6.994 1.00 98.38 181 ILE A N 1
ATOM 1444 C CA . ILE A 1 181 ? 4.989 -2.635 5.863 1.00 98.38 181 ILE A CA 1
ATOM 1445 C C . ILE A 1 181 ? 4.696 -3.560 4.670 1.00 98.38 181 ILE A C 1
ATOM 1447 O O . ILE A 1 181 ? 5.549 -4.326 4.225 1.00 98.38 181 ILE A O 1
ATOM 1451 N N . GLU A 1 182 ? 3.465 -3.498 4.167 1.00 98.75 182 GLU A N 1
ATOM 1452 C CA . GLU A 1 182 ? 2.942 -4.312 3.064 1.00 98.75 182 GLU A CA 1
ATOM 1453 C C . GLU A 1 182 ? 2.712 -3.467 1.805 1.00 98.75 182 GLU A C 1
ATOM 1455 O O . GLU A 1 182 ? 2.910 -3.955 0.691 1.00 98.75 182 GLU A O 1
ATOM 1460 N N . GLU A 1 183 ? 2.336 -2.197 1.964 1.00 98.81 183 GLU A N 1
ATOM 1461 C CA . GLU A 1 183 ? 2.165 -1.250 0.864 1.00 98.81 183 GLU A CA 1
ATOM 1462 C C . GLU A 1 183 ? 2.837 0.083 1.169 1.00 98.81 183 GLU A C 1
ATOM 1464 O O . GLU A 1 183 ? 2.550 0.723 2.182 1.00 98.81 183 GLU A O 1
ATOM 1469 N N . LEU A 1 184 ? 3.684 0.520 0.244 1.00 98.62 184 LEU A N 1
ATOM 1470 C CA . LEU A 1 184 ? 4.359 1.803 0.296 1.00 98.62 184 LEU A CA 1
ATOM 1471 C C . LEU A 1 184 ? 4.021 2.600 -0.964 1.00 98.62 184 LEU A C 1
ATOM 1473 O O . LEU A 1 184 ? 4.297 2.150 -2.079 1.00 98.62 184 LEU A O 1
ATOM 1477 N N . ARG A 1 185 ? 3.400 3.771 -0.787 1.00 97.81 185 ARG A N 1
ATOM 1478 C CA . ARG A 1 185 ? 2.988 4.660 -1.883 1.00 97.81 185 ARG A CA 1
ATOM 1479 C C . ARG A 1 185 ? 3.564 6.052 -1.673 1.00 97.81 185 ARG A C 1
ATOM 1481 O O . ARG A 1 185 ? 3.123 6.786 -0.798 1.00 97.81 185 ARG A O 1
ATOM 1488 N N . LEU A 1 186 ? 4.563 6.402 -2.463 1.00 95.44 186 LEU A N 1
ATOM 1489 C CA . LEU A 1 186 ? 5.305 7.644 -2.333 1.00 95.44 186 LEU A CA 1
ATOM 1490 C C . LEU A 1 186 ? 5.017 8.522 -3.548 1.00 95.44 186 LEU A C 1
ATOM 1492 O O . LEU A 1 186 ? 5.404 8.190 -4.668 1.00 95.44 186 LEU A O 1
ATOM 1496 N N . PHE A 1 187 ? 4.334 9.632 -3.302 1.00 92.56 187 PHE A N 1
ATOM 1497 C CA . PHE A 1 187 ? 4.085 10.727 -4.238 1.00 92.56 187 PHE A CA 1
ATOM 1498 C C . PHE A 1 187 ? 4.854 11.963 -3.750 1.00 92.56 187 PHE A C 1
ATOM 1500 O O . PHE A 1 187 ? 4.282 13.025 -3.507 1.00 92.56 187 PHE A O 1
ATOM 1507 N N . ALA A 1 188 ? 6.148 11.764 -3.516 1.00 89.31 188 ALA A N 1
ATOM 1508 C CA . ALA A 1 188 ? 7.042 12.686 -2.830 1.00 89.31 188 ALA A CA 1
ATOM 1509 C C . ALA A 1 188 ? 8.402 12.735 -3.541 1.00 89.31 188 ALA A C 1
ATOM 1511 O O . ALA A 1 188 ? 8.752 11.819 -4.293 1.00 89.31 188 ALA A O 1
ATOM 1512 N N . ALA A 1 189 ? 9.168 13.783 -3.267 1.00 84.81 189 ALA A N 1
ATOM 1513 C CA . ALA A 1 189 ? 10.511 14.016 -3.778 1.00 84.81 189 ALA A CA 1
ATOM 1514 C C . ALA A 1 189 ? 11.528 14.191 -2.640 1.00 84.81 189 ALA A C 1
ATOM 1516 O O . ALA A 1 189 ? 11.176 14.185 -1.461 1.00 84.81 189 ALA A O 1
ATOM 1517 N N . ASP A 1 190 ? 12.796 14.318 -3.033 1.00 79.75 190 ASP A N 1
ATOM 1518 C CA . ASP A 1 190 ? 13.930 14.668 -2.174 1.00 79.75 190 ASP A CA 1
ATOM 1519 C C . ASP A 1 190 ? 14.170 13.715 -0.993 1.00 79.75 190 ASP A C 1
ATOM 1521 O O . ASP A 1 190 ? 14.472 14.109 0.130 1.00 79.75 190 ASP A O 1
ATOM 1525 N N . TYR A 1 191 ? 14.057 12.414 -1.264 1.00 87.62 191 TYR A N 1
ATOM 1526 C CA . TYR A 1 191 ? 14.489 11.361 -0.349 1.00 87.62 191 TYR A CA 1
ATOM 1527 C C . TYR A 1 191 ? 15.501 10.437 -1.024 1.00 87.62 191 TYR A C 1
ATOM 1529 O O . TYR A 1 191 ? 15.460 10.192 -2.233 1.00 87.62 191 TYR A O 1
ATOM 1537 N N . ASN A 1 192 ? 16.397 9.867 -0.220 1.00 89.44 192 ASN A N 1
ATOM 1538 C CA . ASN A 1 192 ? 17.454 8.982 -0.698 1.00 89.44 192 ASN A CA 1
ATOM 1539 C C . ASN A 1 192 ? 16.884 7.609 -1.109 1.00 89.44 192 ASN A C 1
ATOM 1541 O O . ASN A 1 192 ? 16.740 6.707 -0.275 1.00 89.44 192 ASN A O 1
ATOM 1545 N N . ALA A 1 193 ? 16.566 7.431 -2.396 1.00 89.88 193 ALA A N 1
ATOM 1546 C CA . ALA A 1 193 ? 15.983 6.178 -2.886 1.00 89.88 193 ALA A CA 1
ATOM 1547 C C . ALA A 1 193 ? 16.970 5.008 -2.828 1.00 89.88 193 ALA A C 1
ATOM 1549 O O . ALA A 1 193 ? 16.556 3.875 -2.599 1.00 89.88 193 ALA A O 1
ATOM 1550 N N . THR A 1 194 ? 18.273 5.271 -2.973 1.00 92.44 194 THR A N 1
ATOM 1551 C CA . THR A 1 194 ? 19.310 4.241 -2.809 1.00 92.44 194 THR A CA 1
ATOM 1552 C C . THR A 1 194 ? 19.225 3.613 -1.417 1.00 92.44 194 THR A C 1
ATOM 1554 O O . THR A 1 194 ? 19.213 2.390 -1.283 1.00 92.44 194 THR A O 1
ATOM 1557 N N . HIS A 1 195 ? 19.108 4.436 -0.373 1.00 94.50 195 HIS A N 1
ATOM 1558 C CA . HIS A 1 195 ? 18.957 3.953 0.995 1.00 94.50 195 HIS A CA 1
ATOM 1559 C C . HIS A 1 195 ? 17.604 3.264 1.203 1.00 94.50 195 HIS A C 1
ATOM 1561 O O . HIS A 1 195 ? 17.574 2.159 1.741 1.00 94.50 195 HIS A O 1
ATOM 1567 N N . LEU A 1 196 ? 16.507 3.852 0.708 1.00 95.62 196 LEU A N 1
ATOM 1568 C CA . LEU A 1 196 ? 15.175 3.241 0.763 1.00 95.62 196 LEU A CA 1
ATOM 1569 C C . LEU A 1 196 ? 15.167 1.828 0.158 1.00 95.62 196 LEU A C 1
ATOM 1571 O O . LEU A 1 196 ? 14.675 0.885 0.774 1.00 95.62 196 LEU A O 1
ATOM 1575 N N . PHE A 1 197 ? 15.730 1.664 -1.039 1.00 96.62 197 PHE A N 1
ATOM 1576 C CA . PHE A 1 197 ? 15.769 0.385 -1.745 1.00 96.62 197 PHE A CA 1
ATOM 1577 C C . PHE A 1 197 ? 16.697 -0.634 -1.102 1.00 96.62 197 PHE A C 1
ATOM 1579 O O . PHE A 1 197 ? 16.497 -1.827 -1.313 1.00 96.62 197 PHE A O 1
ATOM 1586 N N . ALA A 1 198 ? 17.660 -0.197 -0.292 1.00 98.00 198 ALA A N 1
ATOM 1587 C CA . ALA A 1 198 ? 18.544 -1.071 0.470 1.00 98.00 198 ALA A CA 1
ATOM 1588 C C . ALA A 1 198 ? 17.955 -1.513 1.824 1.00 98.00 198 ALA A C 1
ATOM 1590 O O . ALA A 1 198 ? 18.559 -2.352 2.498 1.00 98.00 198 ALA A O 1
ATOM 1591 N N . LEU A 1 199 ? 16.801 -0.976 2.242 1.00 98.56 199 LEU A N 1
ATOM 1592 C CA . LEU A 1 199 ? 16.239 -1.261 3.561 1.00 98.56 199 LEU A CA 1
ATOM 1593 C C . LEU A 1 199 ? 15.943 -2.765 3.752 1.00 98.56 199 LEU A C 1
ATOM 1595 O O . LEU A 1 199 ? 15.238 -3.377 2.939 1.00 98.56 199 LEU A O 1
ATOM 1599 N N . PRO A 1 200 ? 16.432 -3.383 4.846 1.00 98.12 200 PRO A N 1
ATOM 1600 C CA . PRO A 1 200 ? 16.267 -4.817 5.087 1.00 98.12 200 PRO A CA 1
ATOM 1601 C C . PRO A 1 200 ? 14.895 -5.178 5.678 1.00 98.12 200 PRO A C 1
ATOM 1603 O O . PRO A 1 200 ? 14.508 -6.347 5.665 1.00 98.12 200 PRO A O 1
ATOM 1606 N N . ASN A 1 201 ? 14.143 -4.204 6.203 1.00 97.69 201 ASN A N 1
ATOM 1607 C CA . ASN A 1 201 ? 12.847 -4.423 6.851 1.00 97.69 201 ASN A CA 1
ATOM 1608 C C . ASN A 1 201 ? 11.670 -4.552 5.865 1.00 97.69 201 ASN A C 1
ATOM 1610 O O . ASN A 1 201 ? 10.555 -4.845 6.287 1.00 97.69 201 ASN A O 1
ATOM 1614 N N . LEU A 1 202 ? 11.903 -4.439 4.553 1.00 98.31 202 LEU A N 1
ATOM 1615 C CA . LEU A 1 202 ? 10.867 -4.510 3.509 1.00 98.31 202 LEU A CA 1
ATOM 1616 C C . LEU A 1 202 ? 10.394 -5.943 3.185 1.00 98.31 202 LEU A C 1
ATOM 1618 O O . LEU A 1 202 ? 9.812 -6.196 2.133 1.00 98.31 202 LEU A O 1
ATOM 1622 N N . SER A 1 203 ? 10.621 -6.896 4.093 1.00 97.81 203 SER A N 1
ATOM 1623 C CA . SER A 1 203 ? 10.329 -8.324 3.894 1.00 97.81 203 SER A CA 1
ATOM 1624 C C . SER A 1 203 ? 8.846 -8.651 3.695 1.00 97.81 203 SER A C 1
ATOM 1626 O O . SER A 1 203 ? 8.514 -9.665 3.079 1.00 97.81 203 SER A O 1
ATOM 1628 N N . SER A 1 204 ? 7.950 -7.793 4.187 1.00 98.12 204 SER A N 1
ATOM 1629 C CA . SER A 1 204 ? 6.496 -7.933 4.026 1.00 98.12 204 SER A CA 1
ATOM 1630 C C . SER A 1 204 ? 5.947 -7.148 2.8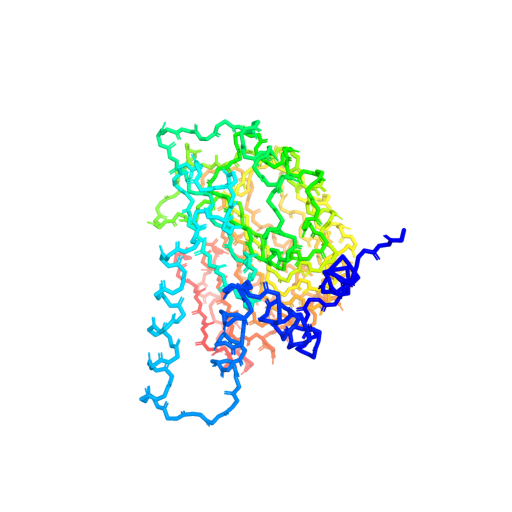30 1.00 98.12 204 SER A C 1
ATOM 1632 O O . SER A 1 204 ? 4.770 -7.297 2.500 1.00 98.12 204 SER A O 1
ATOM 1634 N N . LEU A 1 205 ? 6.783 -6.344 2.160 1.00 98.81 205 LEU A N 1
ATOM 1635 C CA . LEU A 1 205 ? 6.338 -5.402 1.143 1.00 98.81 205 LEU A CA 1
ATOM 1636 C C . LEU A 1 205 ? 5.821 -6.143 -0.094 1.00 98.81 205 LEU A C 1
ATOM 1638 O O . LEU A 1 205 ? 6.526 -6.946 -0.707 1.00 98.81 205 LEU A O 1
ATOM 1642 N N . ARG A 1 206 ? 4.576 -5.848 -0.468 1.00 98.81 206 ARG A N 1
ATOM 1643 C CA . ARG A 1 206 ? 3.887 -6.398 -1.642 1.00 98.81 206 ARG A CA 1
ATOM 1644 C C . ARG A 1 206 ? 3.684 -5.352 -2.725 1.00 98.81 206 ARG A C 1
ATOM 1646 O O . ARG A 1 206 ? 3.734 -5.717 -3.900 1.00 98.81 206 ARG A O 1
ATOM 1653 N N . VAL A 1 207 ? 3.463 -4.097 -2.341 1.00 98.88 207 VAL A N 1
ATOM 1654 C CA . VAL A 1 207 ? 3.228 -2.979 -3.261 1.00 98.88 207 VAL A CA 1
ATOM 1655 C C . VAL A 1 207 ? 4.242 -1.882 -2.988 1.00 98.88 207 VAL A C 1
ATOM 1657 O O . VAL A 1 207 ? 4.291 -1.347 -1.883 1.00 98.88 207 VAL A O 1
ATOM 1660 N N . LEU A 1 208 ? 5.009 -1.530 -4.015 1.00 98.69 208 LEU A N 1
ATOM 1661 C CA . LEU A 1 208 ? 5.863 -0.354 -4.025 1.00 98.69 208 LEU A CA 1
ATOM 1662 C C . LEU A 1 208 ? 5.437 0.547 -5.177 1.00 98.69 208 LEU A C 1
ATOM 1664 O O . LEU A 1 208 ? 5.551 0.172 -6.343 1.00 98.69 208 LEU A O 1
ATOM 1668 N N . GLN A 1 209 ? 4.948 1.733 -4.841 1.00 97.38 209 GLN A N 1
ATOM 1669 C CA . GLN A 1 209 ? 4.587 2.765 -5.800 1.00 97.38 209 GLN A CA 1
ATOM 1670 C C . GLN A 1 209 ? 5.412 4.012 -5.508 1.00 97.38 209 GLN A C 1
ATOM 1672 O O . GLN A 1 209 ? 5.283 4.583 -4.431 1.00 97.38 209 GLN A O 1
ATOM 1677 N N . ILE A 1 210 ? 6.254 4.421 -6.456 1.00 93.50 210 ILE A N 1
ATOM 1678 C CA . ILE A 1 210 ? 7.099 5.613 -6.355 1.00 93.50 210 ILE A CA 1
ATOM 1679 C C . ILE A 1 210 ? 6.886 6.476 -7.578 1.00 93.50 210 ILE A C 1
ATOM 1681 O O . ILE A 1 210 ? 7.240 6.112 -8.703 1.00 93.50 210 ILE A O 1
ATOM 1685 N N . TYR A 1 211 ? 6.244 7.606 -7.348 1.00 89.94 211 TYR A N 1
ATOM 1686 C CA . TYR A 1 211 ? 5.904 8.577 -8.364 1.00 89.94 211 TYR A CA 1
ATOM 1687 C C . TYR A 1 211 ? 6.577 9.894 -7.995 1.00 89.94 211 TYR A C 1
ATOM 1689 O O . TYR A 1 211 ? 6.639 10.255 -6.822 1.00 89.94 211 TYR A O 1
ATOM 1697 N N . TYR A 1 212 ? 7.035 10.615 -9.016 1.00 78.88 212 TYR A N 1
ATOM 1698 C CA . TYR A 1 212 ? 7.532 11.988 -8.893 1.00 78.88 212 TYR A CA 1
ATOM 1699 C C . TYR A 1 212 ? 8.780 12.163 -8.039 1.00 78.88 212 TYR A C 1
ATOM 1701 O O . TYR A 1 212 ? 9.090 13.268 -7.603 1.00 78.88 212 TYR A O 1
ATOM 1709 N N . TRP A 1 213 ? 9.530 11.088 -7.849 1.00 72.06 213 TRP A N 1
ATOM 1710 C CA . TRP A 1 213 ? 10.796 11.186 -7.163 1.00 72.06 213 TRP A CA 1
ATOM 1711 C C . TRP A 1 213 ? 11.790 12.021 -7.977 1.00 72.06 213 TRP A C 1
ATOM 1713 O O . TRP A 1 213 ? 12.016 11.771 -9.166 1.00 72.06 213 TRP A O 1
ATOM 1723 N N . THR A 1 214 ? 12.395 12.999 -7.309 1.00 68.06 214 THR A N 1
ATOM 1724 C CA . THR A 1 214 ? 13.561 13.736 -7.789 1.00 68.06 214 THR A CA 1
ATOM 1725 C C . THR A 1 214 ? 14.625 13.718 -6.710 1.00 68.06 214 THR A C 1
ATOM 1727 O O . THR A 1 214 ? 14.369 14.153 -5.590 1.00 68.06 214 THR A O 1
ATOM 1730 N N . GLU A 1 215 ? 15.825 13.292 -7.069 1.00 61.12 215 GLU A N 1
ATOM 1731 C CA . GLU A 1 215 ? 17.045 13.641 -6.349 1.00 61.12 215 GLU A CA 1
ATOM 1732 C C . GLU A 1 215 ? 18.029 14.273 -7.346 1.00 61.12 215 GLU A C 1
ATOM 1734 O O . GLU A 1 215 ? 17.830 14.207 -8.561 1.00 61.12 215 GLU A O 1
ATOM 1739 N N . TYR A 1 216 ? 19.122 14.860 -6.858 1.00 62.50 216 TYR A N 1
ATOM 1740 C CA . TYR A 1 216 ? 20.209 15.372 -7.707 1.00 62.50 216 TYR A CA 1
ATOM 1741 C C . TYR A 1 216 ? 21.020 14.266 -8.425 1.00 62.50 216 TYR A C 1
ATOM 1743 O O . TYR A 1 216 ? 22.102 14.542 -8.945 1.00 62.50 216 TYR A O 1
ATOM 1751 N N . LEU A 1 217 ? 20.551 13.014 -8.437 1.00 59.16 217 LEU A N 1
ATOM 1752 C CA . LEU A 1 217 ? 21.207 11.902 -9.122 1.00 59.16 217 LEU A CA 1
ATOM 1753 C C . LEU A 1 217 ? 20.834 11.849 -10.599 1.00 59.16 217 LEU A C 1
ATOM 1755 O O . LEU A 1 217 ? 19.837 12.394 -11.072 1.00 59.16 217 LEU A O 1
ATOM 1759 N N . THR A 1 218 ? 21.704 11.166 -11.330 1.00 66.44 218 THR A N 1
ATOM 1760 C CA . THR A 1 218 ? 21.646 11.004 -12.776 1.00 66.44 218 THR A CA 1
ATOM 1761 C C . THR A 1 218 ? 20.794 9.828 -13.231 1.00 66.44 218 THR A C 1
ATOM 1763 O O . THR A 1 218 ? 20.498 9.791 -14.416 1.00 66.44 218 THR A O 1
ATOM 1766 N N . GLU A 1 219 ? 20.424 8.876 -12.359 1.00 75.31 219 GLU A N 1
ATOM 1767 C CA . GLU A 1 219 ? 19.664 7.659 -12.711 1.00 75.31 219 GLU A CA 1
ATOM 1768 C C . GLU A 1 219 ? 18.862 7.103 -11.513 1.00 75.31 219 GLU A C 1
ATOM 1770 O O . GLU A 1 219 ? 19.213 7.342 -10.359 1.00 75.31 219 GLU A O 1
ATOM 1775 N N . TYR A 1 220 ? 17.798 6.335 -11.785 1.00 84.56 220 TYR A N 1
ATOM 1776 C CA . TYR A 1 220 ? 17.048 5.577 -10.771 1.00 84.56 220 TYR A CA 1
ATOM 1777 C C . TYR A 1 220 ? 17.865 4.356 -10.292 1.00 84.56 220 TYR A C 1
ATOM 1779 O O . TYR A 1 220 ? 18.178 3.512 -11.132 1.00 84.56 220 TYR A O 1
ATOM 1787 N N . PRO A 1 221 ? 18.141 4.176 -8.981 1.00 90.75 221 PRO A N 1
ATOM 1788 C CA . PRO A 1 221 ? 19.025 3.116 -8.467 1.00 90.75 221 PRO A CA 1
ATOM 1789 C C . PRO A 1 221 ? 18.345 1.731 -8.408 1.00 90.75 221 PRO A C 1
ATOM 1791 O O . PRO A 1 221 ? 18.253 1.093 -7.355 1.00 90.75 221 PRO A O 1
ATOM 1794 N N . LEU A 1 222 ? 17.814 1.253 -9.536 1.00 94.88 222 LEU A N 1
ATOM 1795 C CA . LEU A 1 222 ? 17.014 0.025 -9.599 1.00 94.88 222 LEU A CA 1
ATOM 1796 C C . LEU A 1 222 ? 17.832 -1.251 -9.422 1.00 94.88 222 LEU A C 1
ATOM 1798 O O . LEU A 1 222 ? 17.262 -2.268 -9.040 1.00 94.88 222 LEU A O 1
ATOM 1802 N N . GLU A 1 223 ? 19.144 -1.212 -9.628 1.00 96.25 223 GLU A N 1
ATOM 1803 C CA . GLU A 1 223 ? 20.059 -2.303 -9.292 1.00 96.25 223 GLU A CA 1
ATOM 1804 C C . GLU A 1 223 ? 20.010 -2.602 -7.791 1.00 96.25 223 GLU A C 1
ATOM 1806 O O . GLU A 1 223 ? 19.925 -3.760 -7.391 1.00 96.25 223 GLU A O 1
ATOM 1811 N N . VAL A 1 224 ? 19.963 -1.558 -6.956 1.00 97.31 224 VAL A N 1
ATOM 1812 C CA . VAL A 1 224 ? 19.874 -1.693 -5.494 1.00 97.31 224 VAL A CA 1
ATOM 1813 C C . VAL A 1 224 ? 18.554 -2.348 -5.094 1.00 97.31 224 VAL A C 1
ATOM 1815 O O . VAL A 1 224 ? 18.537 -3.264 -4.273 1.00 97.31 224 VAL A O 1
ATOM 1818 N N . LEU A 1 225 ? 17.450 -1.927 -5.719 1.00 97.69 225 LEU A N 1
ATOM 1819 C CA . LEU A 1 225 ? 16.133 -2.537 -5.522 1.00 97.69 225 LEU A CA 1
ATOM 1820 C C . LEU A 1 225 ? 16.139 -4.003 -5.977 1.00 97.69 225 LEU A C 1
ATOM 1822 O O . LEU A 1 225 ? 15.707 -4.889 -5.240 1.00 97.69 225 LEU A O 1
ATOM 1826 N N . ALA A 1 226 ? 16.647 -4.272 -7.179 1.00 98.31 226 ALA A N 1
ATOM 1827 C CA . ALA A 1 226 ? 16.695 -5.600 -7.780 1.00 98.31 226 ALA A CA 1
ATOM 1828 C C . ALA A 1 226 ? 17.538 -6.596 -6.970 1.00 98.31 226 ALA A C 1
ATOM 1830 O O . ALA A 1 226 ? 17.195 -7.784 -6.927 1.00 98.31 226 ALA A O 1
ATOM 1831 N N . ASP A 1 227 ? 18.606 -6.129 -6.323 1.00 98.44 227 ASP A N 1
ATOM 1832 C CA . ASP A 1 227 ? 19.504 -6.947 -5.509 1.00 98.44 227 ASP A CA 1
ATOM 1833 C C . ASP A 1 227 ? 19.056 -7.095 -4.048 1.00 98.44 227 ASP A C 1
ATOM 1835 O O . ASP A 1 227 ? 19.629 -7.911 -3.320 1.00 98.44 227 ASP A O 1
ATOM 1839 N N . ASN A 1 228 ? 18.009 -6.386 -3.610 1.00 98.56 228 ASN A N 1
ATOM 1840 C CA . ASN A 1 228 ? 17.534 -6.474 -2.233 1.00 98.56 228 ASN A CA 1
ATOM 1841 C C . ASN A 1 228 ? 16.788 -7.806 -1.968 1.00 98.56 228 ASN A C 1
ATOM 1843 O O . ASN A 1 228 ? 15.688 -8.029 -2.490 1.00 98.56 228 ASN A O 1
ATOM 1847 N N . PRO A 1 229 ? 17.312 -8.695 -1.095 1.00 98.38 229 PRO A N 1
ATOM 1848 C CA . PRO A 1 229 ? 16.668 -9.968 -0.784 1.00 98.38 229 PRO A CA 1
ATOM 1849 C C . PRO A 1 229 ? 15.372 -9.839 0.024 1.00 98.38 229 PRO A C 1
ATOM 1851 O O . PRO A 1 229 ? 14.575 -10.780 0.018 1.00 98.38 229 PRO A O 1
ATOM 1854 N N . ALA A 1 230 ? 15.140 -8.710 0.702 1.00 98.31 230 ALA A N 1
ATOM 1855 C CA . ALA A 1 230 ? 13.913 -8.464 1.451 1.00 98.31 230 ALA A CA 1
ATOM 1856 C C . ALA A 1 230 ? 12.693 -8.338 0.521 1.00 98.31 230 ALA A C 1
ATOM 1858 O O . ALA A 1 230 ? 11.599 -8.754 0.882 1.00 98.31 230 ALA A O 1
ATOM 1859 N N . LEU A 1 231 ? 12.868 -7.889 -0.725 1.00 98.50 231 LEU A N 1
ATOM 1860 C CA . LEU A 1 231 ? 11.768 -7.662 -1.673 1.00 98.50 231 LEU A CA 1
ATOM 1861 C C . LEU A 1 231 ? 11.230 -8.945 -2.339 1.00 98.50 231 LEU A C 1
ATOM 1863 O O . LEU A 1 231 ? 10.548 -8.896 -3.362 1.00 98.50 231 LEU A O 1
ATOM 1867 N N . GLY A 1 232 ? 11.479 -10.117 -1.746 1.00 98.06 232 GLY A N 1
ATOM 1868 C CA . GLY A 1 232 ? 11.009 -11.410 -2.254 1.00 98.06 232 GLY A CA 1
ATOM 1869 C C . GLY A 1 232 ? 9.484 -11.564 -2.321 1.00 98.06 232 GLY A C 1
ATOM 1870 O O . GLY A 1 232 ? 8.982 -12.417 -3.060 1.00 98.06 232 GLY A O 1
ATOM 1871 N N . ASN A 1 233 ? 8.751 -10.741 -1.566 1.00 98.38 233 ASN A N 1
ATOM 1872 C CA . ASN A 1 233 ? 7.290 -10.694 -1.545 1.00 98.38 233 ASN A CA 1
ATOM 1873 C C . ASN A 1 233 ? 6.688 -9.613 -2.449 1.00 98.38 233 ASN A C 1
ATOM 1875 O O . ASN A 1 233 ? 5.461 -9.539 -2.544 1.00 98.38 233 ASN A O 1
ATOM 1879 N N . LEU A 1 234 ? 7.517 -8.826 -3.144 1.00 98.88 234 LEU A N 1
ATOM 1880 C CA . LEU A 1 234 ? 7.037 -7.745 -3.992 1.00 98.88 234 LEU A CA 1
ATOM 1881 C C . LEU A 1 234 ? 6.252 -8.310 -5.182 1.00 98.88 234 LEU A C 1
ATOM 1883 O O . LEU A 1 234 ? 6.735 -9.162 -5.931 1.00 98.88 234 LEU A O 1
ATOM 1887 N N . THR A 1 235 ? 5.023 -7.823 -5.335 1.00 98.88 235 THR A N 1
ATOM 1888 C CA . THR A 1 235 ? 4.080 -8.243 -6.382 1.00 98.88 235 THR A CA 1
ATOM 1889 C C . THR A 1 235 ? 3.771 -7.111 -7.352 1.00 98.88 235 THR A C 1
ATOM 1891 O O . THR A 1 235 ? 3.612 -7.374 -8.542 1.00 98.88 235 THR A O 1
ATOM 1894 N N . HIS A 1 236 ? 3.751 -5.872 -6.859 1.00 98.88 236 HIS A N 1
ATOM 1895 C CA . HIS A 1 236 ? 3.459 -4.674 -7.633 1.00 98.88 236 HIS A CA 1
ATOM 1896 C C . HIS A 1 236 ? 4.616 -3.687 -7.485 1.00 98.88 236 HIS A C 1
ATOM 1898 O O . HIS A 1 236 ? 4.926 -3.263 -6.369 1.00 98.88 236 HIS A O 1
ATOM 1904 N N . LEU A 1 237 ? 5.239 -3.334 -8.607 1.00 98.69 237 LEU A N 1
ATOM 1905 C CA . LEU A 1 237 ? 6.261 -2.297 -8.688 1.00 98.69 237 LEU A CA 1
ATOM 1906 C C . LEU A 1 237 ? 5.804 -1.247 -9.692 1.00 98.69 237 LEU A C 1
ATOM 1908 O O . LEU A 1 237 ? 5.708 -1.528 -10.888 1.00 98.69 237 LEU A O 1
ATOM 1912 N N . PHE A 1 238 ? 5.529 -0.046 -9.193 1.00 97.44 238 PHE A N 1
ATOM 1913 C CA . PHE A 1 238 ? 5.047 1.060 -10.001 1.00 97.44 238 PHE A CA 1
ATOM 1914 C C . PHE A 1 238 ? 5.976 2.253 -9.890 1.00 97.44 238 PHE A C 1
ATOM 1916 O O . PHE A 1 238 ? 6.033 2.903 -8.848 1.00 97.44 238 PHE A O 1
ATOM 1923 N N . LEU A 1 239 ? 6.676 2.548 -10.979 1.00 94.38 239 LEU A N 1
ATOM 1924 C CA . LEU A 1 239 ? 7.617 3.650 -11.053 1.00 94.38 239 LEU A CA 1
ATOM 1925 C C . LEU A 1 239 ? 7.138 4.662 -12.091 1.00 94.38 239 LEU A C 1
ATOM 1927 O O . LEU A 1 239 ? 6.872 4.317 -13.247 1.00 94.38 239 LEU A O 1
ATOM 1931 N N . HIS A 1 240 ? 7.014 5.917 -11.663 1.00 90.12 240 HIS A N 1
ATOM 1932 C CA . HIS A 1 240 ? 6.689 7.026 -12.550 1.00 90.12 240 HIS A CA 1
ATOM 1933 C C . HIS A 1 240 ? 7.580 8.240 -12.276 1.00 90.12 240 HIS A C 1
ATOM 1935 O O . HIS A 1 240 ? 7.252 9.066 -11.420 1.00 90.12 240 HIS A O 1
ATOM 1941 N N . PRO A 1 241 ? 8.691 8.374 -13.018 1.00 88.00 241 PRO A N 1
ATOM 1942 C CA . PRO A 1 241 ? 9.531 9.553 -12.937 1.00 88.00 241 PRO A CA 1
ATOM 1943 C C . PRO A 1 241 ? 8.777 10.839 -13.291 1.00 88.00 241 PRO A C 1
ATOM 1945 O O . PRO A 1 241 ? 7.936 10.822 -14.200 1.00 88.00 241 PRO A O 1
ATOM 1948 N N . PRO A 1 242 ? 9.089 11.961 -12.619 1.00 82.94 242 PRO A N 1
ATOM 1949 C CA . PRO A 1 242 ? 8.449 13.243 -12.877 1.00 82.94 242 PRO A CA 1
ATOM 1950 C C . PRO A 1 242 ? 8.744 13.674 -14.309 1.00 82.94 242 PRO A C 1
ATOM 1952 O O . PRO A 1 242 ? 9.884 13.558 -14.734 1.00 82.94 242 PRO A O 1
ATOM 1955 N N . PRO A 1 243 ? 7.770 14.133 -15.102 1.00 74.88 243 PRO A N 1
ATOM 1956 C CA . PRO A 1 243 ? 8.003 14.545 -16.479 1.00 74.88 243 PRO A CA 1
ATOM 1957 C C . PRO A 1 243 ? 8.880 15.807 -16.553 1.00 74.88 243 PRO A C 1
ATOM 1959 O O . PRO A 1 243 ? 8.786 16.700 -15.716 1.00 74.88 243 PRO A O 1
ATOM 1962 N N . PHE A 1 244 ? 9.714 15.886 -17.596 1.00 72.25 244 PHE A N 1
ATOM 1963 C CA . PHE A 1 244 ? 10.554 17.044 -17.958 1.00 72.25 244 PHE A CA 1
ATOM 1964 C C . PHE A 1 244 ? 11.700 17.422 -16.999 1.00 72.25 244 PHE A C 1
ATOM 1966 O O . PHE A 1 244 ? 12.500 18.285 -17.356 1.00 72.25 244 PHE A O 1
ATOM 1973 N N . ILE A 1 245 ? 11.819 16.790 -15.827 1.00 69.88 245 ILE A N 1
ATOM 1974 C CA . ILE A 1 245 ? 12.855 17.080 -14.822 1.00 69.88 245 ILE A CA 1
ATOM 1975 C C . ILE A 1 245 ? 13.440 15.761 -14.302 1.00 69.88 245 ILE A C 1
ATOM 1977 O O . ILE A 1 245 ? 12.708 14.789 -14.129 1.00 69.88 245 ILE A O 1
ATOM 1981 N N . GLY A 1 246 ? 14.751 15.735 -14.050 1.00 69.12 246 GLY A N 1
ATOM 1982 C CA . GLY A 1 246 ? 15.447 14.568 -13.501 1.00 69.12 246 GLY A CA 1
ATOM 1983 C C . GLY A 1 246 ? 15.620 13.415 -14.500 1.00 69.12 246 GLY A C 1
ATOM 1984 O O . GLY A 1 246 ? 15.185 13.506 -15.657 1.00 69.12 246 GLY A O 1
ATOM 1985 N N . PRO A 1 247 ? 16.294 12.336 -14.079 1.00 70.50 247 PRO A N 1
ATOM 1986 C CA . PRO A 1 247 ? 16.565 11.210 -14.953 1.00 70.50 247 PRO A CA 1
ATOM 1987 C C . PRO A 1 247 ? 15.340 10.320 -15.160 1.00 70.50 247 PRO A C 1
ATOM 1989 O O . PRO A 1 247 ? 14.463 10.219 -14.303 1.00 70.50 247 PRO A O 1
ATOM 1992 N N . GLY A 1 248 ? 15.277 9.675 -16.323 1.00 83.19 248 GLY A N 1
ATOM 1993 C CA . GLY A 1 248 ? 14.349 8.574 -16.560 1.00 83.19 248 GLY A CA 1
ATOM 1994 C C . GLY A 1 248 ? 14.851 7.271 -15.938 1.00 83.19 248 GLY A C 1
ATOM 1995 O O . GLY A 1 248 ? 15.897 7.218 -15.288 1.00 83.19 248 GLY A O 1
ATOM 1996 N N . ILE A 1 249 ? 14.104 6.197 -16.168 1.00 90.81 249 ILE A N 1
ATOM 1997 C CA . ILE A 1 249 ? 14.556 4.845 -15.841 1.00 90.81 249 ILE A CA 1
ATOM 1998 C C . ILE A 1 249 ? 15.501 4.368 -16.950 1.00 90.81 249 ILE A C 1
ATOM 2000 O O . ILE A 1 249 ? 15.065 4.163 -18.080 1.00 90.81 249 ILE A O 1
ATOM 2004 N N . GLY A 1 250 ? 16.774 4.168 -16.613 1.00 92.00 250 GLY A N 1
ATOM 2005 C CA . GLY A 1 250 ? 17.776 3.648 -17.542 1.00 92.00 250 GLY A CA 1
ATOM 2006 C C . GLY A 1 250 ? 17.544 2.177 -17.923 1.00 92.00 250 GLY A C 1
ATOM 2007 O O . GLY A 1 250 ? 17.073 1.379 -17.105 1.00 92.00 250 GLY A O 1
ATOM 2008 N N . LEU A 1 251 ? 17.965 1.773 -19.124 1.00 94.00 251 LEU A N 1
ATOM 2009 C CA . LEU A 1 251 ? 17.931 0.386 -19.607 1.00 94.00 251 LEU A CA 1
ATOM 2010 C C . LEU A 1 251 ? 18.649 -0.587 -18.655 1.00 94.00 251 LEU A C 1
ATOM 2012 O O . LEU A 1 251 ? 18.228 -1.739 -18.517 1.00 94.00 251 LEU A O 1
ATOM 2016 N N . ALA A 1 252 ? 19.720 -0.144 -17.987 1.00 94.44 252 ALA A N 1
ATOM 2017 C CA . ALA A 1 252 ? 20.415 -0.929 -16.963 1.00 94.44 252 ALA A CA 1
ATOM 2018 C C . ALA A 1 252 ? 19.480 -1.285 -15.794 1.00 94.44 252 ALA A C 1
ATOM 2020 O O . ALA A 1 252 ? 19.344 -2.463 -15.451 1.00 94.44 252 ALA A O 1
ATOM 2021 N N . GLY A 1 253 ? 18.725 -0.302 -15.302 1.00 95.06 253 GLY A N 1
ATOM 2022 C CA . GLY A 1 253 ? 17.712 -0.501 -14.275 1.00 95.06 253 GLY A CA 1
ATOM 2023 C C . GLY A 1 253 ? 16.580 -1.423 -14.732 1.00 95.06 253 GLY A C 1
ATOM 2024 O O . GLY A 1 253 ? 16.196 -2.334 -13.997 1.00 95.06 253 GLY A O 1
ATOM 2025 N N . VAL A 1 254 ? 16.089 -1.272 -15.970 1.00 96.44 254 VAL A N 1
ATOM 2026 C CA . VAL A 1 254 ? 15.089 -2.197 -16.546 1.00 96.44 254 VAL A CA 1
ATOM 2027 C C . VAL A 1 254 ? 15.615 -3.632 -16.541 1.00 96.44 254 VAL A C 1
ATOM 2029 O O . VAL A 1 254 ? 14.943 -4.535 -16.036 1.00 96.44 254 VAL A O 1
ATOM 2032 N N . ARG A 1 255 ? 16.838 -3.844 -17.045 1.00 97.75 255 ARG A N 1
ATOM 2033 C CA . ARG A 1 255 ? 17.512 -5.150 -17.053 1.00 97.75 255 ARG A CA 1
ATOM 2034 C C . ARG A 1 255 ? 17.620 -5.724 -15.640 1.00 97.75 255 ARG A C 1
ATOM 2036 O O . ARG A 1 255 ? 17.309 -6.901 -15.445 1.00 97.75 255 ARG A O 1
ATOM 2043 N N . ALA A 1 256 ? 18.024 -4.916 -14.662 1.00 98.12 256 ALA A N 1
ATOM 2044 C CA . ALA A 1 256 ? 18.157 -5.340 -13.272 1.00 98.12 256 ALA A CA 1
ATOM 2045 C C . ALA A 1 256 ? 16.822 -5.847 -12.701 1.00 98.12 256 ALA A C 1
ATOM 2047 O O . ALA A 1 256 ? 16.763 -6.947 -12.148 1.00 98.12 256 ALA A O 1
ATOM 2048 N N . ILE A 1 257 ? 15.725 -5.110 -12.909 1.00 98.25 257 ILE A N 1
ATOM 2049 C CA . ILE A 1 257 ? 14.391 -5.515 -12.442 1.00 98.25 257 ILE A CA 1
ATOM 2050 C C . ILE A 1 257 ? 13.944 -6.830 -13.085 1.00 98.25 257 ILE A C 1
ATOM 2052 O O . ILE A 1 257 ? 13.545 -7.758 -12.376 1.00 98.25 257 ILE A O 1
ATOM 2056 N N . VAL A 1 258 ? 14.015 -6.940 -14.416 1.00 97.94 258 VAL A N 1
ATOM 2057 C CA . VAL A 1 258 ? 13.441 -8.100 -15.120 1.00 97.94 258 VAL A CA 1
ATOM 2058 C C . VAL A 1 258 ? 14.246 -9.383 -14.906 1.00 97.94 258 VAL A C 1
ATOM 2060 O O . VAL A 1 258 ? 13.679 -10.479 -14.927 1.00 97.94 258 VAL A O 1
ATOM 2063 N N . THR A 1 259 ? 15.549 -9.257 -14.632 1.00 98.00 259 THR A N 1
ATOM 2064 C CA . THR A 1 259 ? 16.457 -10.382 -14.351 1.00 98.00 259 THR A CA 1
ATOM 2065 C C . THR A 1 259 ? 16.672 -10.653 -12.860 1.00 98.00 259 THR A C 1
ATOM 2067 O O . THR A 1 259 ? 17.349 -11.625 -12.510 1.00 98.00 259 THR A O 1
ATOM 2070 N N . SER A 1 260 ? 16.073 -9.853 -11.970 1.00 98.50 260 SER A N 1
ATOM 2071 C CA . SER A 1 260 ? 16.270 -9.984 -10.527 1.00 98.50 260 SER A CA 1
ATOM 2072 C C . SER A 1 260 ? 15.936 -11.390 -10.032 1.00 98.50 260 SER A C 1
ATOM 2074 O O . SER A 1 260 ? 14.829 -11.917 -10.195 1.00 98.50 260 SER A O 1
ATOM 2076 N N . ARG A 1 261 ? 16.891 -11.983 -9.311 1.00 97.94 261 ARG A N 1
ATOM 2077 C CA . ARG A 1 261 ? 16.690 -13.258 -8.617 1.00 97.94 261 ARG A CA 1
ATOM 2078 C C . ARG A 1 261 ? 15.829 -13.121 -7.363 1.00 97.94 261 ARG A C 1
ATOM 2080 O O . ARG A 1 261 ? 15.509 -14.157 -6.784 1.00 97.94 261 ARG A O 1
ATOM 2087 N N . HIS A 1 262 ? 15.518 -11.909 -6.908 1.00 98.38 262 HIS A N 1
ATOM 2088 C CA . HIS A 1 262 ? 14.757 -11.651 -5.686 1.00 98.38 262 HIS A CA 1
ATOM 2089 C C . HIS A 1 262 ? 13.289 -11.325 -5.995 1.00 98.38 262 HIS A C 1
ATOM 2091 O O . HIS A 1 262 ? 12.412 -11.877 -5.335 1.00 98.38 262 HIS A O 1
ATOM 2097 N N . LEU A 1 263 ? 13.000 -10.587 -7.074 1.00 98.38 263 LEU A N 1
ATOM 2098 C CA . LEU A 1 263 ? 11.645 -10.185 -7.500 1.00 98.38 263 LEU A CA 1
ATOM 2099 C C . LEU A 1 263 ? 10.847 -11.317 -8.191 1.00 98.38 263 LEU A C 1
ATOM 2101 O O . LEU A 1 263 ? 10.297 -11.180 -9.288 1.00 98.38 263 LEU A O 1
ATOM 2105 N N . ARG A 1 264 ? 10.781 -12.488 -7.549 1.00 96.44 264 ARG A N 1
ATOM 2106 C CA . ARG A 1 264 ? 10.189 -13.719 -8.112 1.00 96.44 264 ARG A CA 1
ATOM 2107 C C . ARG A 1 264 ? 8.662 -13.716 -8.133 1.00 96.44 264 ARG A C 1
ATOM 2109 O O . ARG A 1 264 ? 8.073 -14.500 -8.872 1.00 96.44 264 ARG A O 1
ATOM 2116 N N . ARG A 1 265 ? 8.035 -12.875 -7.305 1.00 98.31 265 ARG A N 1
ATOM 2117 C CA . ARG A 1 265 ? 6.574 -12.772 -7.146 1.00 98.31 265 ARG A CA 1
ATOM 2118 C C . ARG A 1 265 ? 5.961 -11.597 -7.907 1.00 98.31 265 ARG A C 1
ATOM 2120 O O . ARG A 1 265 ? 4.756 -11.385 -7.804 1.00 98.31 265 ARG A O 1
ATOM 2127 N N . LEU A 1 266 ? 6.765 -10.868 -8.681 1.00 98.62 266 LEU A N 1
ATOM 2128 C CA . LEU A 1 266 ? 6.291 -9.712 -9.427 1.00 98.62 266 LEU A CA 1
ATOM 2129 C C . LEU A 1 266 ? 5.253 -10.135 -10.474 1.00 98.62 266 LEU A C 1
ATOM 2131 O O . LEU A 1 266 ? 5.524 -11.010 -11.299 1.00 98.62 266 LEU A O 1
ATOM 2135 N N . THR A 1 267 ? 4.078 -9.513 -10.405 1.00 98.69 267 THR A N 1
ATOM 2136 C CA . THR A 1 267 ? 2.925 -9.737 -11.293 1.00 98.69 267 THR A CA 1
ATOM 2137 C C . THR A 1 267 ? 2.493 -8.450 -11.989 1.00 98.69 267 THR A C 1
ATOM 2139 O O . THR A 1 267 ?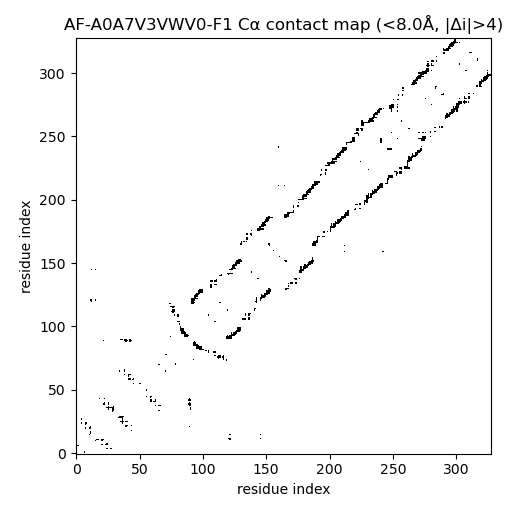 1.971 -8.507 -13.096 1.00 98.69 267 THR A O 1
ATOM 2142 N N . HIS A 1 268 ? 2.749 -7.292 -11.383 1.00 98.81 268 HIS A N 1
ATOM 2143 C CA . HIS A 1 268 ? 2.391 -5.989 -11.928 1.00 98.81 268 HIS A CA 1
AT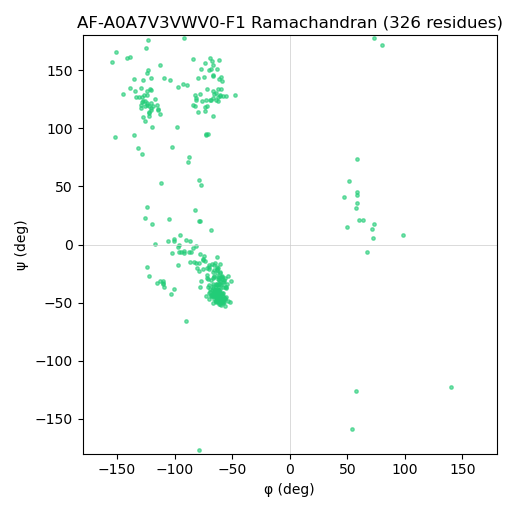OM 2144 C C . HIS A 1 268 ? 3.639 -5.113 -11.994 1.00 98.81 268 HIS A C 1
ATOM 2146 O O . HIS A 1 268 ? 4.269 -4.844 -10.966 1.00 98.81 268 HIS A O 1
ATOM 2152 N N . LEU A 1 269 ? 4.002 -4.692 -13.202 1.00 98.69 269 LEU A N 1
ATOM 2153 C CA . LEU A 1 269 ? 5.185 -3.882 -13.455 1.00 98.69 269 LEU A CA 1
ATOM 2154 C C . LEU A 1 269 ? 4.814 -2.663 -14.296 1.00 98.69 269 LEU A C 1
ATOM 2156 O O . LEU A 1 269 ? 4.358 -2.805 -15.427 1.00 98.69 269 LEU A O 1
ATOM 2160 N N . GLN A 1 270 ? 5.054 -1.478 -13.742 1.00 97.62 270 GLN A N 1
ATOM 2161 C CA . GLN A 1 270 ? 4.965 -0.208 -14.454 1.00 97.62 270 GLN A CA 1
ATOM 2162 C C . GLN A 1 270 ? 6.323 0.490 -14.398 1.00 97.62 270 GLN A C 1
ATOM 2164 O O . GLN A 1 270 ? 6.821 0.786 -13.308 1.00 97.62 270 GLN A O 1
ATOM 2169 N N . LEU A 1 271 ? 6.892 0.771 -15.569 1.00 95.62 271 LEU A N 1
ATOM 2170 C CA . LEU A 1 271 ? 8.157 1.483 -15.748 1.00 95.62 271 LEU A CA 1
ATOM 2171 C C . LEU A 1 271 ? 7.927 2.633 -16.732 1.00 95.62 271 LEU A C 1
ATOM 2173 O O . LEU A 1 271 ? 8.244 2.525 -17.912 1.00 95.62 271 LEU A O 1
ATOM 2177 N N . HIS A 1 272 ? 7.323 3.724 -16.261 1.00 92.25 272 HIS A N 1
ATOM 2178 C CA . HIS A 1 272 ? 7.134 4.894 -17.119 1.00 92.25 272 HIS A CA 1
ATOM 2179 C C . HIS A 1 272 ? 8.452 5.636 -17.341 1.00 92.25 272 HIS A C 1
ATOM 2181 O O . HIS A 1 272 ? 9.315 5.641 -16.463 1.00 92.25 272 HIS A O 1
ATOM 2187 N N . ARG A 1 273 ? 8.536 6.389 -18.445 1.00 89.62 273 ARG A N 1
ATOM 2188 C CA . ARG A 1 273 ? 9.673 7.282 -18.745 1.00 89.62 273 ARG A CA 1
ATOM 2189 C C . ARG A 1 273 ? 11.010 6.548 -18.637 1.00 89.62 273 ARG A C 1
ATOM 2191 O O . ARG A 1 273 ? 11.902 6.960 -17.892 1.00 89.62 273 ARG A O 1
ATOM 2198 N N . SER A 1 274 ? 11.119 5.454 -19.371 1.00 90.69 274 SER A N 1
ATOM 2199 C CA . SER A 1 274 ? 12.339 4.661 -19.466 1.00 90.69 274 SER A CA 1
ATOM 2200 C C . SER A 1 274 ? 12.969 4.806 -20.844 1.00 90.69 274 SER A C 1
ATOM 2202 O O . SER A 1 274 ? 12.243 4.770 -21.830 1.00 90.69 274 SER A O 1
ATOM 2204 N N . ASP A 1 275 ? 14.292 4.841 -20.941 1.00 89.75 275 ASP A N 1
ATOM 2205 C CA . ASP A 1 275 ? 15.011 4.803 -22.228 1.00 89.75 275 ASP A CA 1
ATOM 2206 C C . ASP A 1 275 ? 15.178 3.360 -22.760 1.00 89.75 275 ASP A C 1
ATOM 2208 O O . ASP A 1 275 ? 16.159 3.015 -23.422 1.00 89.75 275 ASP A O 1
ATOM 2212 N N . LEU A 1 276 ? 14.223 2.476 -22.432 1.00 93.44 276 LEU A N 1
ATOM 2213 C CA . LEU A 1 276 ? 14.348 1.036 -22.653 1.00 93.44 276 LEU A CA 1
ATOM 2214 C C . LEU A 1 276 ? 14.390 0.702 -24.155 1.00 93.44 276 LEU A C 1
ATOM 2216 O O . LEU A 1 276 ? 15.182 -0.147 -24.572 1.00 93.44 276 LEU A O 1
ATOM 2220 N N . GLY A 1 277 ? 13.555 1.361 -24.962 1.00 95.50 277 GLY A N 1
ATOM 2221 C CA . GLY A 1 277 ? 13.467 1.190 -26.410 1.00 95.50 277 GLY A CA 1
ATOM 2222 C C . GLY A 1 277 ? 13.247 -0.253 -26.884 1.00 95.50 277 GLY A C 1
ATOM 2223 O O . GLY A 1 277 ? 12.813 -1.151 -26.160 1.00 95.50 277 GLY A O 1
ATOM 2224 N N . ASP A 1 278 ? 13.587 -0.541 -28.135 1.00 97.88 278 ASP A N 1
ATOM 2225 C CA . ASP A 1 278 ? 13.402 -1.897 -28.680 1.00 97.88 278 ASP A CA 1
ATOM 2226 C C . ASP A 1 278 ? 14.315 -2.938 -27.990 1.00 97.88 278 ASP A C 1
ATOM 2228 O O . ASP A 1 278 ? 13.983 -4.125 -27.879 1.00 97.88 278 ASP A O 1
ATOM 2232 N N . VAL A 1 279 ? 15.463 -2.491 -27.467 1.00 97.81 279 VAL A N 1
ATOM 2233 C CA . VAL A 1 279 ? 16.411 -3.339 -26.729 1.00 97.81 279 VAL A CA 1
ATOM 2234 C C . VAL A 1 279 ? 15.802 -3.804 -25.407 1.00 97.81 279 VAL A C 1
ATOM 2236 O O . VAL A 1 279 ? 15.862 -4.990 -25.089 1.00 97.81 279 VAL A O 1
ATOM 2239 N N . GLY A 1 280 ? 15.155 -2.916 -24.657 1.00 97.19 280 GLY A N 1
ATOM 2240 C CA . GLY A 1 280 ? 14.476 -3.260 -23.412 1.00 97.19 280 GLY A CA 1
ATOM 2241 C C . GLY A 1 280 ? 13.304 -4.218 -23.624 1.00 97.19 280 GLY A C 1
ATOM 2242 O O . GLY 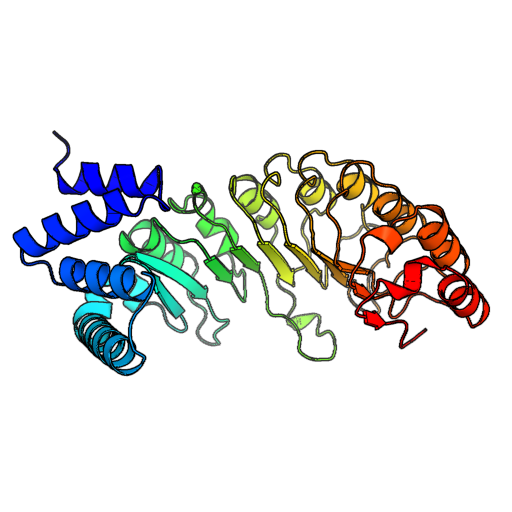A 1 280 ? 13.116 -5.128 -22.818 1.00 97.19 280 GLY A O 1
ATOM 2243 N N . CYS A 1 281 ? 12.585 -4.114 -24.749 1.00 98.19 281 CYS A N 1
ATOM 2244 C CA . CYS A 1 281 ? 11.583 -5.114 -25.139 1.00 98.19 281 CYS A CA 1
ATOM 2245 C C . CYS A 1 281 ? 12.210 -6.515 -25.272 1.00 98.19 281 CYS A C 1
ATOM 2247 O O . CYS A 1 281 ? 11.660 -7.502 -24.779 1.00 98.19 281 CYS A O 1
ATOM 2249 N N . THR A 1 282 ? 13.406 -6.600 -25.863 1.00 98.19 282 THR A N 1
ATOM 2250 C CA . THR A 1 282 ? 14.169 -7.855 -25.954 1.00 98.19 282 THR A CA 1
ATOM 2251 C C . THR A 1 282 ? 14.587 -8.373 -24.573 1.00 98.19 282 THR A C 1
ATOM 2253 O O . THR A 1 282 ? 14.448 -9.564 -24.295 1.00 98.19 282 THR A O 1
ATOM 2256 N N . GLU A 1 283 ? 15.069 -7.508 -23.677 1.00 98.19 283 GLU A N 1
ATOM 2257 C CA . GLU A 1 283 ? 15.437 -7.885 -22.299 1.00 98.19 283 GLU A CA 1
ATOM 2258 C C . GLU A 1 283 ? 14.227 -8.425 -21.515 1.00 98.19 283 GLU A C 1
ATOM 2260 O O . GLU A 1 283 ? 14.311 -9.464 -20.856 1.00 98.19 283 GLU A O 1
ATOM 2265 N N . ILE A 1 284 ? 13.064 -7.780 -21.645 1.00 98.12 284 ILE A N 1
ATOM 2266 C CA . ILE A 1 284 ? 11.811 -8.229 -21.025 1.00 98.12 284 ILE A CA 1
ATOM 2267 C C . ILE A 1 284 ? 11.443 -9.632 -21.520 1.00 98.12 284 ILE A C 1
ATOM 2269 O O . ILE A 1 284 ? 11.189 -10.523 -20.705 1.00 98.12 284 ILE A O 1
ATOM 2273 N N . VAL A 1 285 ? 11.464 -9.867 -22.835 1.00 98.19 285 VAL A N 1
ATOM 2274 C CA . VAL A 1 285 ? 11.129 -11.177 -23.414 1.00 98.19 285 VAL A CA 1
ATOM 2275 C C . VAL A 1 285 ? 12.132 -12.250 -22.984 1.00 98.19 285 VAL A C 1
ATOM 2277 O O . VAL A 1 285 ? 11.734 -13.321 -22.519 1.00 98.19 285 VAL A O 1
ATOM 2280 N N . THR A 1 286 ? 13.433 -11.971 -23.093 1.00 97.88 286 THR A N 1
ATOM 2281 C CA . THR A 1 286 ? 14.489 -12.961 -22.819 1.00 97.88 286 THR A CA 1
ATOM 2282 C C . THR A 1 286 ? 14.619 -13.302 -21.335 1.00 97.88 286 THR A C 1
ATOM 2284 O O . THR A 1 286 ? 14.930 -14.446 -21.004 1.00 97.88 286 THR A O 1
ATOM 2287 N N . SER A 1 287 ? 14.296 -12.369 -20.432 1.00 97.75 287 SER A N 1
ATOM 2288 C CA . SER A 1 287 ? 14.266 -12.622 -18.983 1.00 97.75 287 SER A CA 1
ATOM 2289 C C . SER A 1 287 ? 13.219 -13.664 -18.560 1.00 97.75 287 SER A C 1
ATOM 2291 O O . SER A 1 287 ? 13.306 -14.250 -17.478 1.00 97.75 287 SER A O 1
ATOM 2293 N N . GLY A 1 288 ? 12.194 -13.892 -19.390 1.00 97.25 288 GLY A N 1
ATOM 2294 C CA . GLY A 1 288 ? 11.071 -14.769 -19.072 1.00 97.25 288 GLY A CA 1
ATOM 2295 C C . GLY A 1 288 ? 10.122 -14.211 -18.006 1.00 97.25 288 GLY A C 1
ATOM 2296 O O . GLY A 1 288 ? 9.290 -14.964 -17.491 1.00 97.25 288 GLY A O 1
ATOM 2297 N N . ILE A 1 289 ? 10.211 -12.919 -17.663 1.00 97.81 289 ILE A N 1
ATOM 2298 C CA . ILE A 1 289 ? 9.321 -12.279 -16.681 1.00 97.81 289 ILE A CA 1
ATO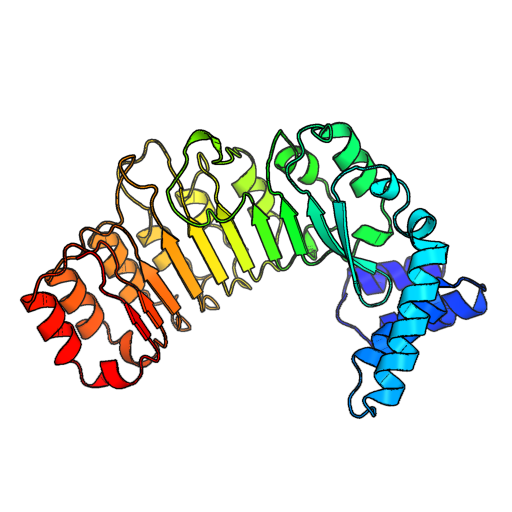M 2299 C C . ILE A 1 289 ? 7.844 -12.324 -17.102 1.00 97.81 289 ILE A C 1
ATOM 2301 O O . ILE A 1 289 ? 6.968 -12.510 -16.257 1.00 97.81 289 ILE A O 1
ATOM 2305 N N . LEU A 1 290 ? 7.567 -12.300 -18.409 1.00 97.81 290 LEU A N 1
ATOM 2306 C CA . LEU A 1 290 ? 6.215 -12.397 -18.979 1.00 97.81 290 LEU A CA 1
ATOM 2307 C C . LEU A 1 290 ? 5.483 -13.705 -18.632 1.00 97.81 290 LEU A C 1
ATOM 2309 O O . LEU A 1 290 ? 4.263 -13.771 -18.708 1.00 97.81 290 LEU A O 1
ATOM 2313 N N . LYS A 1 291 ? 6.191 -14.744 -18.167 1.00 96.56 291 LYS A N 1
ATOM 2314 C CA . LYS A 1 291 ? 5.563 -15.993 -17.693 1.00 96.56 291 LYS A CA 1
ATOM 2315 C C . LYS A 1 291 ? 4.711 -15.810 -16.438 1.00 96.56 291 LYS A C 1
ATOM 2317 O O . LYS A 1 291 ? 3.877 -16.675 -16.155 1.00 96.56 291 LYS A O 1
ATOM 2322 N N . ARG A 1 292 ? 4.970 -14.744 -15.672 1.00 96.75 292 ARG A N 1
ATOM 2323 C CA . ARG A 1 292 ? 4.337 -14.459 -14.375 1.00 96.75 292 ARG A CA 1
ATOM 2324 C C . ARG A 1 292 ? 3.658 -13.094 -14.288 1.00 96.75 292 ARG A C 1
ATOM 2326 O O . ARG A 1 292 ? 2.836 -12.921 -13.395 1.00 96.75 292 ARG A O 1
ATOM 2333 N N . LEU A 1 293 ? 3.995 -12.142 -15.160 1.00 98.38 293 LEU A N 1
ATOM 2334 C CA . LEU A 1 293 ? 3.297 -10.860 -15.175 1.00 98.38 293 LEU A CA 1
ATOM 2335 C C . LEU A 1 293 ? 1.841 -11.034 -15.621 1.00 98.38 293 LEU A C 1
ATOM 2337 O O . LEU A 1 293 ? 1.532 -11.860 -16.476 1.00 98.38 293 LEU A O 1
ATOM 2341 N N . GLN A 1 294 ? 0.983 -10.218 -15.023 1.00 98.44 294 GLN A N 1
ATOM 2342 C CA . GLN A 1 294 ? -0.411 -9.979 -15.382 1.00 98.44 294 GLN A CA 1
ATOM 2343 C C . GLN A 1 294 ? -0.563 -8.579 -15.981 1.00 98.44 294 GLN A C 1
ATOM 2345 O O . GLN A 1 294 ? -1.315 -8.399 -16.932 1.00 98.44 294 GLN A O 1
ATOM 2350 N N . VAL A 1 295 ? 0.186 -7.597 -15.471 1.00 98.69 295 VAL A N 1
ATOM 2351 C CA . VAL A 1 295 ? 0.158 -6.217 -15.963 1.00 98.69 295 VAL A CA 1
ATOM 2352 C C . VAL A 1 295 ? 1.568 -5.755 -16.301 1.00 98.69 295 VAL A C 1
ATOM 2354 O O . VAL A 1 295 ? 2.474 -5.857 -15.467 1.00 98.69 295 VAL A O 1
ATOM 2357 N N . LEU A 1 296 ? 1.729 -5.231 -17.515 1.00 98.44 296 LEU A N 1
ATOM 2358 C CA . LEU A 1 296 ? 2.945 -4.579 -17.982 1.00 98.44 296 LEU A CA 1
ATOM 2359 C C . LEU A 1 296 ? 2.603 -3.217 -18.592 1.00 98.44 296 LEU A C 1
ATOM 2361 O O . LEU A 1 296 ? 1.903 -3.146 -19.598 1.00 98.44 296 LEU A O 1
ATOM 2365 N N . ASP A 1 297 ? 3.115 -2.151 -17.989 1.00 97.62 297 ASP A N 1
ATOM 2366 C CA . ASP A 1 297 ? 2.924 -0.772 -18.441 1.00 97.62 297 ASP A CA 1
ATOM 2367 C C . ASP A 1 297 ? 4.288 -0.116 -18.701 1.00 97.62 297 ASP A C 1
ATOM 2369 O O . ASP A 1 297 ? 5.103 0.063 -17.790 1.00 97.62 297 ASP A O 1
ATOM 2373 N N . LEU A 1 298 ? 4.538 0.191 -19.974 1.00 96.75 298 LEU A N 1
ATOM 2374 C CA . LEU A 1 298 ? 5.784 0.733 -20.518 1.00 96.75 298 LEU A CA 1
ATOM 2375 C C . LEU A 1 298 ? 5.535 2.054 -21.259 1.00 96.75 298 LEU A C 1
ATOM 2377 O O . LEU A 1 298 ? 6.178 2.348 -22.272 1.00 96.75 298 LEU A O 1
ATOM 2381 N N . ARG A 1 299 ? 4.556 2.845 -20.811 1.00 94.31 299 ARG A N 1
ATOM 2382 C CA . ARG A 1 299 ? 4.298 4.155 -21.416 1.00 94.31 299 ARG A CA 1
ATOM 2383 C C . ARG A 1 299 ? 5.524 5.056 -21.335 1.00 94.31 299 ARG A C 1
ATOM 2385 O O . ARG A 1 299 ? 6.193 5.124 -20.300 1.00 94.31 299 ARG A O 1
ATOM 2392 N N . TYR A 1 300 ? 5.768 5.820 -22.400 1.00 92.00 300 TYR A N 1
ATOM 2393 C CA . TYR A 1 300 ? 6.958 6.670 -22.525 1.00 92.00 300 TYR A CA 1
ATOM 2394 C C . TYR A 1 300 ? 8.273 5.877 -22.428 1.00 92.00 300 TYR A C 1
ATOM 2396 O O . TYR A 1 300 ? 9.181 6.264 -21.694 1.00 92.00 300 TYR A O 1
ATOM 2404 N N . GLY A 1 301 ? 8.342 4.743 -23.119 1.00 92.88 301 GLY A N 1
ATOM 2405 C CA . GLY A 1 301 ? 9.470 3.813 -23.132 1.00 92.88 301 GLY A CA 1
ATOM 2406 C C . GLY A 1 301 ? 10.395 3.918 -24.353 1.00 92.88 301 GLY A C 1
ATOM 2407 O O . GLY A 1 301 ? 11.297 3.094 -24.482 1.00 92.88 301 GLY A O 1
ATOM 2408 N N . GLU A 1 302 ? 10.149 4.869 -25.265 1.00 94.19 302 GLU A N 1
ATOM 2409 C CA . GLU A 1 302 ? 10.843 5.013 -26.561 1.00 94.19 302 GLU A CA 1
ATOM 2410 C C . GLU A 1 302 ? 10.742 3.761 -27.462 1.00 94.19 302 GLU A C 1
ATOM 2412 O O . GLU A 1 302 ? 11.652 3.434 -28.225 1.00 94.19 302 GLU A O 1
ATOM 2417 N N . ILE A 1 303 ? 9.628 3.028 -27.357 1.00 96.75 303 ILE A N 1
ATOM 2418 C CA . ILE A 1 303 ? 9.382 1.772 -28.077 1.00 96.75 303 ILE A CA 1
ATOM 2419 C C . ILE A 1 303 ? 8.907 2.060 -29.505 1.00 96.75 303 ILE A C 1
ATOM 2421 O O . ILE A 1 303 ? 7.885 2.710 -29.708 1.00 96.75 303 ILE A O 1
ATOM 2425 N N . THR A 1 304 ? 9.595 1.516 -30.508 1.00 97.62 304 THR A N 1
ATOM 2426 C CA . THR A 1 304 ? 9.151 1.624 -31.904 1.00 97.62 304 THR A CA 1
ATOM 2427 C C . THR A 1 304 ? 8.266 0.440 -32.302 1.00 97.62 304 THR A C 1
ATOM 2429 O O . THR A 1 304 ? 8.097 -0.526 -31.551 1.00 97.62 304 THR A O 1
ATOM 2432 N N . ASP A 1 305 ? 7.759 0.451 -33.539 1.00 98.06 305 ASP A N 1
ATOM 2433 C CA . ASP A 1 305 ? 7.075 -0.702 -34.140 1.00 98.06 305 ASP A CA 1
ATOM 2434 C C . ASP A 1 305 ? 7.902 -1.998 -34.037 1.00 98.06 305 ASP A C 1
ATOM 2436 O O . ASP A 1 305 ? 7.342 -3.088 -33.904 1.00 98.06 305 ASP A O 1
ATOM 2440 N N . THR A 1 306 ? 9.236 -1.896 -34.055 1.00 98.31 306 THR A N 1
ATOM 2441 C CA . THR A 1 306 ? 10.131 -3.053 -33.911 1.00 98.31 306 THR A CA 1
ATOM 2442 C C . THR A 1 306 ? 10.020 -3.661 -32.515 1.00 98.31 306 THR A C 1
ATOM 2444 O O . THR A 1 306 ? 9.809 -4.868 -32.392 1.00 98.31 306 THR A O 1
ATOM 2447 N N . GLY A 1 307 ? 10.114 -2.851 -31.457 1.00 97.81 307 GLY A N 1
ATOM 2448 C CA . GLY A 1 307 ? 9.943 -3.300 -30.075 1.00 97.81 307 GLY A CA 1
ATOM 2449 C C . GLY A 1 307 ? 8.544 -3.850 -29.810 1.00 97.81 307 GLY A C 1
ATOM 2450 O O . GLY A 1 307 ? 8.401 -4.898 -29.176 1.00 97.81 307 GLY A O 1
ATOM 2451 N N . ALA A 1 308 ? 7.515 -3.219 -30.383 1.00 97.75 308 ALA A N 1
ATOM 2452 C CA . ALA A 1 308 ? 6.147 -3.723 -30.320 1.00 97.75 308 ALA A CA 1
ATOM 2453 C C . ALA A 1 308 ? 6.016 -5.119 -30.962 1.00 97.75 308 ALA A C 1
ATOM 2455 O O . ALA A 1 308 ? 5.396 -6.006 -30.370 1.00 97.75 308 ALA A O 1
ATOM 2456 N N . CYS A 1 309 ? 6.648 -5.356 -32.120 1.00 98.06 309 CYS A N 1
ATOM 2457 C CA . CYS A 1 309 ? 6.690 -6.683 -32.746 1.00 98.06 309 CYS A CA 1
ATOM 2458 C C . CYS A 1 309 ? 7.425 -7.710 -31.872 1.00 98.06 309 CYS A C 1
ATOM 2460 O O . CYS A 1 309 ? 6.935 -8.823 -31.704 1.00 98.06 309 CYS A O 1
ATOM 2462 N N . ILE A 1 310 ? 8.550 -7.333 -31.252 1.00 98.31 310 ILE A N 1
ATOM 2463 C CA . ILE A 1 310 ? 9.308 -8.211 -30.341 1.00 98.31 310 ILE A CA 1
ATOM 2464 C C . ILE A 1 310 ? 8.433 -8.689 -29.177 1.00 98.31 310 ILE A C 1
ATOM 2466 O O . ILE A 1 310 ? 8.444 -9.876 -28.839 1.00 98.31 310 ILE A O 1
ATOM 2470 N N . LEU A 1 311 ? 7.662 -7.783 -28.568 1.00 97.44 311 LEU A N 1
ATOM 2471 C CA . LEU A 1 311 ? 6.717 -8.144 -27.512 1.00 97.44 311 LEU A CA 1
ATOM 2472 C C . LEU A 1 311 ? 5.611 -9.058 -28.056 1.00 97.44 311 LEU A C 1
ATOM 2474 O O . LEU A 1 311 ? 5.345 -10.101 -27.458 1.00 97.44 311 LEU A O 1
ATOM 2478 N N . ALA A 1 312 ? 4.997 -8.695 -29.188 1.00 96.69 312 ALA A N 1
ATOM 2479 C CA . ALA A 1 312 ? 3.891 -9.433 -29.803 1.00 96.69 312 ALA A CA 1
ATOM 2480 C C . ALA A 1 312 ? 4.261 -10.873 -30.205 1.00 96.69 312 ALA A C 1
ATOM 2482 O O . ALA A 1 312 ? 3.431 -11.778 -30.085 1.00 96.69 312 ALA A O 1
ATOM 2483 N N . ASP A 1 313 ? 5.507 -11.096 -30.627 1.00 97.44 313 ASP A N 1
ATOM 2484 C CA . ASP A 1 313 ? 6.023 -12.412 -31.006 1.00 97.44 313 ASP A CA 1
ATOM 2485 C C . ASP A 1 313 ? 6.310 -13.317 -29.794 1.00 97.44 313 ASP A C 1
ATOM 2487 O O . ASP A 1 313 ? 6.487 -14.530 -29.948 1.00 97.44 313 ASP A O 1
ATOM 2491 N N . CYS A 1 314 ? 6.324 -12.775 -28.569 1.00 97.44 314 CYS A N 1
ATOM 2492 C CA . CYS A 1 314 ? 6.511 -13.564 -27.358 1.00 97.44 314 CYS A CA 1
ATOM 2493 C C . CYS A 1 314 ? 5.248 -14.387 -27.023 1.00 97.44 314 CYS A C 1
ATOM 2495 O O . CYS A 1 314 ? 4.207 -13.818 -26.684 1.00 97.44 314 CYS A O 1
ATOM 2497 N N . PRO A 1 315 ? 5.314 -15.734 -26.995 1.00 95.69 315 PRO A N 1
ATOM 2498 C CA . PRO A 1 315 ? 4.136 -16.562 -26.714 1.00 95.69 315 PRO A CA 1
ATOM 2499 C C . PRO A 1 315 ? 3.543 -16.343 -25.316 1.00 95.69 315 PRO A C 1
ATOM 2501 O O . PRO A 1 315 ? 2.337 -16.510 -25.121 1.00 95.69 315 PRO A O 1
ATOM 2504 N N . ASP A 1 316 ? 4.387 -15.976 -24.348 1.00 97.19 316 ASP A N 1
ATOM 2505 C CA . ASP A 1 316 ? 3.982 -15.732 -22.964 1.00 97.19 316 ASP A CA 1
ATOM 2506 C C . ASP A 1 316 ? 3.243 -14.395 -22.786 1.00 97.19 316 ASP A C 1
ATOM 2508 O O . ASP A 1 316 ? 2.565 -14.228 -21.775 1.00 97.19 316 ASP A O 1
ATOM 2512 N N . LEU A 1 317 ? 3.270 -13.487 -23.776 1.00 95.19 317 LEU A N 1
ATOM 2513 C CA . LEU A 1 317 ? 2.548 -12.206 -23.723 1.00 95.19 317 LEU A CA 1
ATOM 2514 C C . LEU A 1 317 ? 1.038 -12.395 -23.505 1.00 95.19 317 LEU A C 1
ATOM 2516 O O . LEU A 1 317 ? 0.396 -11.589 -22.843 1.00 95.19 317 LEU A O 1
ATOM 2520 N N . ARG A 1 318 ? 0.470 -13.505 -23.993 1.00 93.62 318 ARG A N 1
ATOM 2521 C CA . ARG A 1 318 ? -0.957 -13.852 -23.841 1.00 93.62 318 ARG A CA 1
ATOM 2522 C C . ARG A 1 318 ? -1.406 -14.071 -22.392 1.00 93.62 318 ARG A C 1
ATOM 2524 O O . ARG A 1 318 ? -2.598 -14.237 -22.158 1.00 93.62 318 ARG A O 1
ATOM 2531 N N . ARG A 1 319 ? -0.467 -14.156 -21.446 1.00 94.38 319 ARG A N 1
ATOM 2532 C CA . ARG A 1 319 ? -0.748 -14.256 -20.007 1.00 94.38 319 ARG A CA 1
ATOM 2533 C C . ARG A 1 319 ? -1.061 -12.898 -19.384 1.00 94.38 319 ARG A C 1
ATOM 2535 O O . ARG A 1 319 ? -1.650 -12.874 -18.308 1.00 94.38 319 ARG A O 1
ATOM 2542 N N . LEU A 1 320 ? -0.658 -11.806 -20.039 1.00 97.38 320 LEU A N 1
ATOM 2543 C CA . LEU A 1 320 ? -0.976 -10.465 -19.583 1.00 97.38 320 LEU A CA 1
ATOM 2544 C C . LEU A 1 320 ? -2.480 -10.225 -19.696 1.00 97.38 320 LEU A C 1
ATOM 2546 O O . LEU A 1 320 ? -3.101 -10.469 -20.729 1.00 97.38 320 LEU A O 1
ATOM 2550 N N . GLU A 1 321 ? -3.038 -9.701 -18.619 1.00 98.00 321 GLU A N 1
ATOM 2551 C CA . GLU A 1 321 ? -4.366 -9.106 -18.570 1.00 98.00 321 GLU A CA 1
ATOM 2552 C C . GLU A 1 321 ? -4.333 -7.698 -19.181 1.00 98.00 321 GLU A C 1
ATOM 2554 O O . GLU A 1 321 ? -5.308 -7.270 -19.798 1.00 98.00 321 GLU A O 1
ATOM 2559 N N . LEU A 1 322 ? -3.198 -6.997 -19.052 1.00 98.00 322 LEU A N 1
ATOM 2560 C CA . LEU A 1 322 ? -2.991 -5.663 -19.604 1.00 98.00 322 LEU A CA 1
ATOM 2561 C C . LEU A 1 322 ? -1.546 -5.465 -20.079 1.00 98.00 322 LEU A C 1
ATOM 2563 O O . LEU A 1 322 ? -0.591 -5.697 -19.333 1.00 98.00 322 LEU A O 1
ATOM 2567 N N . LEU A 1 323 ? -1.416 -4.989 -21.318 1.00 97.56 323 LEU A N 1
ATOM 2568 C CA . LEU A 1 323 ? -0.203 -4.397 -21.871 1.00 97.56 323 LEU A CA 1
ATOM 2569 C C . LEU A 1 323 ? -0.523 -2.949 -22.250 1.00 97.56 323 LEU A C 1
ATOM 2571 O O . LEU A 1 323 ? -1.374 -2.733 -23.113 1.00 97.56 323 LEU A O 1
ATOM 2575 N N . ASP A 1 324 ? 0.162 -1.988 -21.638 1.00 97.25 324 ASP A N 1
ATOM 2576 C CA . ASP A 1 324 ? 0.083 -0.574 -22.014 1.00 97.25 324 ASP A CA 1
ATOM 2577 C C . ASP A 1 324 ? 1.438 -0.111 -22.560 1.00 97.25 324 ASP A C 1
ATOM 2579 O O . ASP A 1 324 ? 2.454 -0.125 -21.866 1.00 97.25 324 ASP A O 1
ATOM 2583 N N . ILE A 1 325 ? 1.445 0.250 -23.840 1.00 95.94 325 ILE A N 1
ATOM 2584 C CA . ILE A 1 325 ? 2.585 0.830 -24.559 1.00 95.94 325 ILE A CA 1
ATOM 2585 C C . ILE A 1 325 ? 2.184 2.157 -25.214 1.00 95.94 325 ILE A C 1
ATOM 2587 O O . ILE A 1 325 ? 2.794 2.582 -26.193 1.00 95.94 325 ILE A O 1
ATOM 2591 N N . GLU A 1 326 ? 1.142 2.824 -24.712 1.00 93.88 326 GLU A N 1
ATOM 2592 C CA . GLU A 1 326 ? 0.753 4.134 -25.224 1.00 93.88 326 GLU A CA 1
ATOM 2593 C C . GLU A 1 326 ? 1.876 5.170 -25.045 1.00 93.88 326 GLU A C 1
ATOM 2595 O O . GLU A 1 326 ? 2.745 5.059 -24.179 1.00 93.88 326 GLU A O 1
ATOM 2600 N N . ARG A 1 327 ? 1.828 6.243 -25.842 1.00 91.00 327 ARG A N 1
ATOM 2601 C CA . ARG A 1 327 ? 2.765 7.376 -25.732 1.00 91.00 327 ARG A CA 1
ATOM 2602 C C . ARG A 1 327 ? 4.241 6.959 -25.895 1.00 91.00 327 ARG A C 1
ATOM 2604 O O . ARG A 1 327 ? 5.112 7.528 -25.234 1.00 91.00 327 ARG A O 1
ATOM 2611 N N . ASN A 1 328 ? 4.479 5.977 -26.764 1.00 90.94 328 ASN A N 1
ATOM 2612 C CA . ASN A 1 328 ? 5.774 5.620 -27.341 1.00 90.94 328 ASN A CA 1
ATOM 2613 C C . ASN A 1 328 ? 5.893 6.169 -28.767 1.00 90.94 328 ASN A C 1
ATOM 2615 O O . ASN A 1 328 ? 4.831 6.374 -29.403 1.00 90.94 328 ASN A O 1
#

Solvent-accessible surface area (backbone atoms only — not comparable to full-atom values): 16744 Å² total; per-residue (Å²): 129,81,51,73,64,56,52,47,54,51,50,38,63,77,41,74,82,45,60,67,56,54,51,55,46,16,52,54,29,44,77,71,70,38,68,60,13,55,40,18,51,38,42,50,53,70,71,48,85,91,70,56,72,69,56,49,50,53,42,49,53,53,40,52,51,53,40,75,74,41,44,58,69,58,36,42,62,46,60,75,49,80,63,62,47,73,41,74,52,66,65,23,35,25,34,41,34,44,52,75,49,96,77,64,78,55,34,69,57,54,35,54,19,58,72,65,21,72,32,42,49,60,22,28,32,44,34,28,38,52,38,92,53,38,53,62,47,47,67,82,42,84,20,42,64,51,24,28,33,44,33,38,26,56,86,71,93,71,76,88,54,81,90,68,50,25,61,40,76,45,49,53,62,44,55,68,52,23,61,43,27,28,33,42,38,38,27,30,24,52,48,66,58,59,60,52,36,58,46,73,42,38,48,50,22,30,34,44,34,45,30,45,56,41,56,100,55,81,58,57,60,32,50,46,42,22,68,25,70,28,37,42,47,23,27,33,43,37,40,34,49,40,81,102,50,70,45,46,38,43,44,68,28,54,49,29,50,48,61,24,87,25,48,74,48,41,27,32,43,32,46,29,41,17,69,28,23,43,64,38,35,48,46,43,62,73,49,50,43,42,76,56,26,34,34,43,34,38,31,36,16,62,41,45,76,67,17,51,47,55,45,70,71,36,81,44,50,77,57,39,81,40,78,41,62,56,78,75